Protein AF-A0A3A3H5C7-F1 (afdb_monomer_lite)

Secondary structure (DSSP, 8-state):
-----HHHHHHT-EEEEEEEEEEETTEEEEEEEEEEETTEEEEEEEESSTT----EEEEEEEETTEEEEEEEEE-----TTPPEEEEEEEEPPTT----TTS-EEEEEEEE-------SS-----S--SS-EEEEEEETTEEEEEEEEEETTEEEEEEEEPP-------------------------------

Structure (mmCIF, N/CA/C/O backbone):
data_AF-A0A3A3H5C7-F1
#
_entry.id   AF-A0A3A3H5C7-F1
#
loop_
_atom_site.group_PDB
_atom_site.id
_atom_site.type_symbol
_atom_site.label_atom_id
_atom_site.label_alt_id
_atom_site.label_comp_id
_atom_site.label_asym_id
_atom_site.label_entity_id
_atom_site.label_seq_id
_atom_site.pdbx_PDB_ins_code
_atom_site.Cartn_x
_atom_site.Cartn_y
_atom_site.Cartn_z
_atom_site.occupancy
_atom_site.B_iso_or_equiv
_atom_site.auth_seq_id
_atom_site.auth_comp_id
_atom_site.auth_asym_id
_atom_site.auth_atom_id
_atom_site.pdbx_PDB_model_num
ATOM 1 N N . MET A 1 1 ? 17.826 -29.781 -11.213 1.00 42.69 1 MET A N 1
ATOM 2 C CA . MET A 1 1 ? 18.759 -28.859 -10.528 1.00 42.69 1 MET A CA 1
ATOM 3 C C . MET A 1 1 ? 18.705 -27.521 -11.256 1.00 42.69 1 MET A C 1
ATOM 5 O O . MET A 1 1 ? 19.086 -27.474 -12.418 1.00 42.69 1 MET A O 1
ATOM 9 N N . LEU A 1 2 ? 18.143 -26.476 -10.641 1.00 50.62 2 LEU A N 1
ATOM 10 C CA . LEU A 1 2 ? 18.053 -25.138 -11.239 1.00 50.62 2 LEU A CA 1
ATOM 11 C C . LEU A 1 2 ? 19.391 -24.414 -11.010 1.00 50.62 2 LEU A C 1
ATOM 13 O O . LEU A 1 2 ? 19.821 -24.287 -9.866 1.00 50.62 2 LEU A O 1
ATOM 17 N N . ARG A 1 3 ? 20.079 -23.982 -12.073 1.00 58.78 3 ARG A N 1
ATOM 18 C CA . ARG A 1 3 ? 21.376 -23.287 -11.977 1.00 58.78 3 ARG A CA 1
ATOM 19 C C . ARG A 1 3 ? 21.198 -21.834 -12.416 1.00 58.78 3 ARG A C 1
ATOM 21 O O . ARG A 1 3 ? 21.152 -21.555 -13.611 1.00 58.78 3 ARG A O 1
ATOM 28 N N . LEU A 1 4 ? 21.067 -20.919 -11.454 1.00 60.03 4 LEU A N 1
ATOM 29 C CA . LEU A 1 4 ? 20.993 -19.481 -11.726 1.00 60.03 4 LEU A CA 1
ATOM 30 C C . LEU A 1 4 ? 22.353 -18.949 -12.199 1.00 60.03 4 LEU A C 1
ATOM 32 O O . LEU A 1 4 ? 23.383 -19.209 -11.578 1.00 60.03 4 LEU A O 1
ATOM 36 N N . ASN A 1 5 ? 22.350 -18.187 -13.295 1.00 78.25 5 ASN A N 1
ATOM 37 C CA . ASN A 1 5 ? 23.526 -17.493 -13.817 1.00 78.25 5 ASN A CA 1
ATOM 38 C C . ASN A 1 5 ? 23.362 -15.983 -13.584 1.00 78.25 5 ASN A C 1
ATOM 40 O O . ASN A 1 5 ? 22.551 -15.327 -14.239 1.00 78.25 5 ASN A O 1
ATOM 44 N N . LYS A 1 6 ? 24.144 -15.447 -12.643 1.00 72.69 6 LYS A N 1
ATOM 45 C CA . LYS A 1 6 ? 24.087 -14.042 -12.220 1.00 72.69 6 LYS A CA 1
ATOM 46 C C . LYS A 1 6 ? 24.471 -13.065 -13.338 1.00 72.69 6 LYS A C 1
ATOM 48 O O . LYS A 1 6 ? 23.840 -12.023 -13.465 1.00 72.69 6 LYS A O 1
ATOM 53 N N . GLU A 1 7 ? 25.460 -13.404 -14.162 1.00 74.06 7 GLU A N 1
ATOM 54 C CA . GLU A 1 7 ? 25.928 -12.547 -15.262 1.00 74.06 7 GLU A CA 1
ATOM 55 C C . GLU A 1 7 ? 24.847 -12.383 -16.332 1.00 74.06 7 GLU A C 1
ATOM 57 O O . GLU A 1 7 ? 24.527 -11.264 -16.727 1.00 74.06 7 GLU A O 1
ATOM 62 N N . LYS A 1 8 ? 24.201 -13.486 -16.736 1.00 72.62 8 LYS A N 1
ATOM 63 C CA . LYS A 1 8 ? 23.076 -13.442 -17.684 1.00 72.62 8 LYS A CA 1
ATOM 64 C C . LYS A 1 8 ? 21.908 -12.605 -17.162 1.00 72.62 8 LYS A C 1
ATOM 66 O O . LYS A 1 8 ? 21.299 -11.875 -17.936 1.00 72.62 8 LYS A O 1
ATOM 71 N N . ALA A 1 9 ? 21.607 -12.692 -15.865 1.00 71.19 9 ALA A N 1
ATOM 72 C CA . ALA A 1 9 ? 20.546 -11.895 -15.253 1.00 71.19 9 ALA A CA 1
ATOM 73 C C . ALA A 1 9 ? 20.869 -10.391 -15.267 1.00 71.19 9 ALA A C 1
ATOM 75 O O . ALA A 1 9 ? 19.991 -9.586 -15.568 1.00 71.19 9 ALA A O 1
ATOM 76 N N . LEU A 1 10 ? 22.121 -10.012 -14.990 1.00 73.62 10 LEU A N 1
ATOM 77 C CA . LEU A 1 10 ? 22.560 -8.613 -15.021 1.00 73.62 10 LEU A CA 1
ATOM 78 C C . LEU A 1 10 ? 22.509 -8.026 -16.435 1.00 73.62 10 LEU A C 1
ATOM 80 O O . LEU A 1 10 ? 22.000 -6.925 -16.606 1.00 73.62 10 LEU A O 1
ATOM 84 N N . HIS A 1 11 ? 22.959 -8.772 -17.447 1.00 76.19 11 HIS A N 1
ATOM 85 C CA . HIS A 1 11 ? 22.870 -8.332 -18.845 1.00 76.19 11 HIS A CA 1
ATOM 86 C C . HIS A 1 11 ? 21.429 -8.170 -19.345 1.00 76.19 11 HIS A C 1
ATOM 88 O O . HIS A 1 11 ? 21.184 -7.374 -20.244 1.00 76.19 11 HIS A O 1
ATOM 94 N N . ALA A 1 12 ? 20.486 -8.918 -18.770 1.00 73.75 12 ALA A N 1
ATOM 95 C CA . ALA A 1 12 ? 19.062 -8.834 -19.086 1.00 73.75 12 ALA A CA 1
ATOM 96 C C . ALA A 1 12 ? 18.293 -7.872 -18.160 1.00 73.75 12 ALA A C 1
ATOM 98 O O . ALA A 1 12 ? 17.064 -7.897 -18.141 1.00 73.75 12 ALA A O 1
ATOM 99 N N . SER A 1 13 ? 19.001 -7.069 -17.360 1.00 86.50 13 SER A N 1
ATOM 100 C CA . SER A 1 13 ? 18.396 -6.073 -16.481 1.00 86.50 13 SER A CA 1
ATOM 101 C C . SER A 1 13 ? 18.515 -4.671 -17.072 1.00 86.50 13 SER A C 1
ATOM 103 O O . SER A 1 13 ? 19.504 -4.345 -17.726 1.00 86.50 13 SER A O 1
ATOM 105 N N . ALA A 1 14 ? 17.536 -3.821 -16.779 1.00 90.19 14 ALA A N 1
ATOM 106 C CA . ALA A 1 14 ? 17.558 -2.404 -17.113 1.00 90.19 14 ALA A CA 1
ATOM 107 C C . ALA A 1 14 ? 17.183 -1.561 -15.891 1.00 90.19 14 ALA A C 1
ATOM 109 O O . ALA A 1 14 ? 16.443 -2.009 -15.013 1.00 90.19 14 ALA A O 1
ATOM 110 N N . ILE A 1 15 ? 17.714 -0.341 -15.832 1.00 91.44 15 ILE A N 1
ATOM 111 C CA . ILE A 1 15 ? 17.354 0.657 -14.825 1.00 91.44 15 ILE A CA 1
ATOM 112 C C . ILE A 1 15 ? 16.888 1.897 -15.571 1.00 91.44 15 ILE A C 1
ATOM 114 O O . ILE A 1 15 ? 17.645 2.461 -16.360 1.00 91.44 15 ILE A O 1
ATOM 118 N N . CYS A 1 16 ? 15.659 2.318 -15.304 1.00 88.94 16 CYS A N 1
ATOM 119 C CA . CYS A 1 16 ? 15.099 3.549 -15.837 1.00 88.94 16 CYS A CA 1
ATOM 120 C C . CYS A 1 16 ? 14.973 4.550 -14.693 1.00 88.94 16 CYS A C 1
ATOM 122 O O . CYS A 1 16 ? 14.306 4.273 -13.694 1.00 88.94 16 CYS A O 1
ATOM 124 N N . THR A 1 17 ? 15.619 5.703 -14.836 1.00 92.38 17 THR A N 1
ATOM 125 C CA . THR A 1 17 ? 15.389 6.842 -13.945 1.00 92.38 17 THR A CA 1
ATOM 126 C C . THR A 1 17 ? 14.129 7.565 -14.400 1.00 92.38 17 THR A C 1
ATOM 128 O O . THR A 1 17 ? 13.946 7.813 -15.591 1.00 92.38 17 THR A O 1
ATOM 131 N N . LEU A 1 18 ? 13.270 7.882 -13.444 1.00 90.25 18 LEU A N 1
ATOM 132 C CA . LEU A 1 18 ? 11.970 8.508 -13.610 1.00 90.25 18 LEU A CA 1
ATOM 133 C C . LEU A 1 18 ? 11.881 9.739 -12.703 1.00 90.25 18 LEU A C 1
ATOM 135 O O . LEU A 1 18 ? 12.636 9.881 -11.739 1.00 90.25 18 LEU A O 1
ATOM 139 N N . ASP A 1 19 ? 10.948 10.624 -13.033 1.00 92.25 19 ASP A N 1
ATOM 140 C CA . ASP A 1 19 ? 10.602 11.787 -12.217 1.00 92.25 19 ASP A CA 1
ATOM 141 C C . ASP A 1 19 ? 9.101 12.060 -12.346 1.00 92.25 19 ASP A C 1
ATOM 143 O O . ASP A 1 19 ? 8.666 13.094 -12.848 1.00 92.25 19 ASP A O 1
ATOM 147 N N . VAL A 1 20 ? 8.296 11.045 -12.013 1.00 93.25 20 VAL A N 1
ATOM 148 C CA . VAL A 1 20 ? 6.836 11.113 -12.160 1.00 93.25 20 VAL A CA 1
ATOM 149 C C . VAL A 1 20 ? 6.225 11.503 -10.814 1.00 93.25 20 VAL A C 1
ATOM 151 O O . VAL A 1 20 ? 6.284 10.697 -9.880 1.00 93.25 20 VAL A O 1
ATOM 154 N N . PRO A 1 21 ? 5.650 12.712 -10.680 1.00 93.31 21 PRO A N 1
ATOM 155 C CA . PRO A 1 21 ? 5.031 13.138 -9.434 1.00 93.31 21 PRO A CA 1
ATOM 156 C C . PRO A 1 21 ? 3.719 12.385 -9.186 1.00 93.31 21 PRO A C 1
ATOM 158 O O . PRO A 1 21 ? 2.912 12.192 -10.095 1.00 93.31 21 PRO A O 1
ATOM 161 N N . LEU A 1 22 ? 3.493 12.015 -7.931 1.00 90.31 22 LEU A N 1
ATOM 162 C CA . LEU A 1 22 ? 2.265 11.436 -7.405 1.00 90.31 22 LEU A CA 1
ATOM 163 C C . LEU A 1 22 ? 1.731 12.348 -6.300 1.00 90.31 22 LEU A C 1
ATOM 165 O O . LEU A 1 22 ? 2.468 12.766 -5.406 1.00 90.31 22 LEU A O 1
ATOM 169 N N . ARG A 1 23 ? 0.435 12.652 -6.355 1.00 87.31 23 ARG A N 1
ATOM 170 C CA . ARG A 1 23 ? -0.270 13.371 -5.292 1.00 87.31 23 ARG A CA 1
ATOM 171 C C . ARG A 1 23 ? -1.260 12.421 -4.649 1.00 87.31 23 ARG A C 1
ATOM 173 O O . ARG A 1 23 ? -2.032 11.788 -5.361 1.00 87.31 23 ARG A O 1
ATOM 180 N N . THR A 1 24 ? -1.201 12.335 -3.331 1.00 84.31 24 THR A N 1
ATOM 181 C CA . THR A 1 24 ? -2.025 11.438 -2.518 1.00 84.31 24 THR A CA 1
ATOM 182 C C . THR A 1 24 ? -2.612 12.207 -1.341 1.00 84.31 24 THR A C 1
ATOM 184 O O . THR A 1 24 ? -2.168 13.325 -1.056 1.00 84.31 24 THR A O 1
ATOM 187 N N . THR A 1 25 ? -3.574 11.616 -0.638 1.00 80.81 25 THR A N 1
ATOM 188 C CA . THR A 1 25 ? -4.111 12.169 0.618 1.00 80.81 25 THR A CA 1
ATOM 189 C C . THR A 1 25 ? -3.024 12.379 1.675 1.00 80.81 25 THR A C 1
ATOM 191 O O . THR A 1 25 ? -3.056 13.371 2.402 1.00 80.81 25 THR A O 1
ATOM 194 N N . ASP A 1 26 ? -2.005 11.517 1.697 1.00 78.12 26 ASP A N 1
ATOM 195 C CA . ASP A 1 26 ? -0.925 11.546 2.693 1.00 78.12 26 ASP A CA 1
ATOM 196 C C . ASP A 1 26 ? 0.216 12.513 2.326 1.00 78.12 26 ASP A C 1
ATOM 198 O O . ASP A 1 26 ? 1.086 12.829 3.151 1.00 78.12 26 ASP A O 1
ATOM 202 N N . GLY A 1 27 ? 0.190 13.048 1.102 1.00 83.69 27 GLY A N 1
ATOM 203 C CA . GLY A 1 27 ? 1.118 14.061 0.617 1.00 83.69 27 GLY A CA 1
ATOM 204 C C . GLY A 1 27 ? 1.662 13.791 -0.783 1.00 83.69 27 GLY A C 1
ATOM 205 O O . GLY A 1 27 ? 1.096 13.042 -1.585 1.00 83.69 27 GLY A O 1
ATOM 206 N N . GLU A 1 28 ? 2.773 14.460 -1.084 1.00 89.44 28 GLU A N 1
ATOM 207 C CA . GLU A 1 28 ? 3.480 14.341 -2.357 1.00 89.44 28 GLU A CA 1
ATOM 208 C C . GLU A 1 28 ? 4.513 13.207 -2.313 1.00 89.44 28 GLU A C 1
ATOM 210 O O . GLU A 1 28 ? 5.249 13.038 -1.334 1.00 89.44 28 GLU A O 1
ATOM 215 N N . ALA A 1 29 ? 4.578 12.458 -3.410 1.00 91.19 29 ALA A N 1
ATOM 216 C CA . ALA A 1 29 ? 5.560 11.415 -3.653 1.00 91.19 29 ALA A CA 1
ATOM 217 C C . ALA A 1 29 ? 6.056 11.486 -5.104 1.00 91.19 29 ALA A C 1
ATOM 219 O O . ALA A 1 29 ? 5.431 12.106 -5.964 1.00 91.19 29 ALA A O 1
ATOM 220 N N . VAL A 1 30 ? 7.185 10.848 -5.401 1.00 93.44 30 VAL A N 1
ATOM 221 C CA . VAL A 1 30 ? 7.760 10.811 -6.750 1.00 93.44 30 VAL A CA 1
ATOM 222 C C . VAL A 1 30 ? 8.206 9.396 -7.080 1.00 93.44 30 VAL A C 1
ATOM 224 O O . VAL A 1 30 ? 8.974 8.787 -6.337 1.00 93.44 30 VAL A O 1
ATOM 227 N N . VAL A 1 31 ? 7.775 8.872 -8.226 1.00 94.12 31 VAL A N 1
ATOM 228 C CA . VAL A 1 31 ? 8.336 7.633 -8.774 1.00 94.12 31 VAL A CA 1
ATOM 229 C C . VAL A 1 31 ? 9.702 7.953 -9.370 1.00 94.12 31 VAL A C 1
ATOM 231 O O . VAL A 1 31 ? 9.797 8.695 -10.350 1.00 94.12 31 VAL A O 1
ATOM 234 N N . ARG A 1 32 ? 10.762 7.392 -8.779 1.00 93.50 32 ARG A N 1
ATOM 235 C CA . ARG A 1 32 ? 12.154 7.739 -9.106 1.00 93.50 32 ARG A CA 1
ATOM 236 C C . ARG A 1 32 ? 12.847 6.737 -9.992 1.00 93.50 32 ARG A C 1
ATOM 238 O O . ARG A 1 32 ? 13.666 7.119 -10.825 1.00 93.50 32 ARG A O 1
ATOM 245 N N . LYS A 1 33 ? 12.609 5.447 -9.771 1.00 93.25 33 LYS A N 1
ATOM 246 C CA . LYS A 1 33 ? 13.328 4.405 -10.503 1.00 93.25 33 LYS A CA 1
ATOM 247 C C . LYS A 1 33 ? 12.464 3.197 -10.766 1.00 93.25 33 LYS A C 1
ATOM 249 O O . LYS A 1 33 ? 11.656 2.788 -9.936 1.00 93.25 33 LYS A O 1
ATOM 254 N N . LEU A 1 34 ? 12.742 2.594 -11.909 1.00 93.88 34 LEU A N 1
ATOM 255 C CA . LEU A 1 34 ? 12.252 1.293 -12.306 1.00 93.88 34 LEU A CA 1
ATOM 256 C C . LEU A 1 34 ? 13.453 0.372 -12.522 1.00 93.88 34 LEU A C 1
ATOM 258 O O . LEU A 1 34 ? 14.330 0.677 -13.330 1.00 93.88 34 LEU A O 1
ATOM 262 N N . PHE A 1 35 ? 13.502 -0.756 -11.820 1.00 93.62 35 PHE A N 1
ATOM 263 C CA . PHE A 1 35 ? 14.488 -1.808 -12.060 1.00 93.62 35 PHE A CA 1
ATOM 264 C C . PHE A 1 35 ? 13.780 -2.973 -12.715 1.00 93.62 35 PHE A C 1
ATOM 266 O O . PHE A 1 35 ? 12.992 -3.668 -12.078 1.00 93.62 35 PHE A O 1
ATOM 273 N N . ILE A 1 36 ? 14.091 -3.207 -13.976 1.00 93.56 36 ILE A N 1
ATOM 274 C CA . ILE A 1 36 ? 13.517 -4.290 -14.756 1.00 93.56 36 ILE A CA 1
ATOM 275 C C . ILE A 1 36 ? 14.510 -5.442 -14.704 1.00 93.56 36 ILE A C 1
ATOM 277 O O . ILE A 1 36 ? 15.656 -5.295 -15.128 1.00 93.56 36 ILE A O 1
ATOM 281 N N . ARG A 1 37 ? 14.093 -6.583 -14.157 1.00 92.56 37 ARG A N 1
ATOM 282 C CA . ARG A 1 37 ? 14.871 -7.826 -14.134 1.00 92.56 37 ARG A CA 1
ATOM 283 C C . ARG A 1 37 ? 14.046 -8.948 -14.752 1.00 92.56 37 ARG A C 1
ATOM 285 O O . ARG A 1 37 ? 12.824 -8.880 -14.713 1.00 92.56 37 ARG A O 1
ATOM 292 N N . PRO A 1 38 ? 14.672 -10.035 -15.233 1.00 89.56 38 PRO A N 1
ATOM 293 C CA . PRO A 1 38 ? 13.927 -11.159 -15.801 1.00 89.56 38 PRO A CA 1
ATOM 294 C C . PRO A 1 38 ? 12.891 -11.777 -14.858 1.00 89.56 38 PRO A C 1
ATOM 296 O O . PRO A 1 38 ? 11.921 -12.358 -15.320 1.00 89.56 38 PRO A O 1
ATOM 299 N N . THR A 1 39 ? 13.106 -11.674 -13.546 1.00 90.75 39 THR A N 1
ATOM 300 C CA . THR A 1 39 ? 12.226 -12.257 -12.525 1.00 90.75 39 THR A CA 1
ATOM 301 C C . THR A 1 39 ? 11.171 -11.290 -11.999 1.00 90.75 39 THR A C 1
ATOM 303 O O . THR A 1 39 ? 10.340 -11.690 -11.194 1.00 90.75 39 THR A O 1
ATOM 306 N N . GLY A 1 40 ? 11.213 -10.017 -12.386 1.00 93.94 40 GLY A N 1
ATOM 307 C CA . GLY A 1 40 ? 10.286 -9.031 -11.856 1.00 93.94 40 GLY A CA 1
ATOM 308 C C . GLY A 1 40 ? 10.776 -7.603 -11.987 1.00 93.94 40 GLY A C 1
ATOM 309 O O . GLY A 1 40 ? 11.920 -7.329 -12.362 1.00 93.94 40 GLY A O 1
ATOM 310 N N . ILE A 1 41 ? 9.881 -6.690 -11.650 1.00 95.31 41 ILE A N 1
ATOM 311 C CA . ILE A 1 41 ? 10.087 -5.255 -11.756 1.00 95.31 41 ILE A CA 1
ATOM 312 C C . ILE A 1 41 ? 10.051 -4.664 -10.359 1.00 95.31 41 ILE A C 1
ATOM 314 O O . ILE A 1 41 ? 9.205 -5.020 -9.549 1.00 95.31 41 ILE A O 1
ATOM 318 N N . ARG A 1 42 ? 10.973 -3.755 -10.070 1.00 95.25 42 ARG A N 1
ATOM 319 C CA . ARG A 1 42 ? 10.967 -2.981 -8.835 1.00 95.25 42 ARG A CA 1
ATOM 320 C C . ARG A 1 42 ? 10.686 -1.522 -9.144 1.00 95.25 42 ARG A C 1
ATOM 322 O O . ARG A 1 42 ? 11.384 -0.953 -9.979 1.00 95.25 42 ARG A O 1
ATOM 329 N N . VAL A 1 43 ? 9.740 -0.928 -8.432 1.00 94.75 43 VAL A N 1
ATOM 330 C CA . VAL A 1 43 ? 9.457 0.510 -8.476 1.00 94.75 43 VAL A CA 1
ATOM 331 C C . VAL A 1 43 ? 9.931 1.135 -7.168 1.00 94.75 43 VAL A C 1
ATOM 333 O O . VAL A 1 43 ? 9.536 0.673 -6.102 1.00 94.75 43 VAL A O 1
ATOM 336 N N . GLU A 1 44 ? 10.773 2.165 -7.249 1.00 93.44 44 GLU A N 1
ATOM 337 C CA . GLU A 1 44 ? 11.165 2.994 -6.102 1.00 93.44 44 GLU A CA 1
ATOM 338 C C . GLU A 1 44 ? 10.379 4.304 -6.106 1.00 93.44 44 GLU A C 1
ATOM 340 O O . GLU A 1 44 ? 10.366 5.040 -7.100 1.00 93.44 44 GLU A O 1
ATOM 345 N N . ILE A 1 45 ? 9.758 4.591 -4.966 1.00 92.06 45 ILE A N 1
ATOM 346 C CA . ILE A 1 45 ? 8.926 5.761 -4.720 1.00 92.06 45 ILE A CA 1
ATOM 347 C C . ILE A 1 45 ? 9.534 6.528 -3.557 1.00 92.06 45 ILE A C 1
ATOM 349 O O . ILE A 1 45 ? 9.771 5.977 -2.484 1.00 92.06 45 ILE A O 1
ATOM 353 N N . GLU A 1 46 ? 9.804 7.801 -3.792 1.00 90.00 46 GLU A N 1
ATOM 354 C CA . GLU A 1 46 ? 10.342 8.713 -2.798 1.00 90.00 46 GLU A CA 1
ATOM 355 C C . GLU A 1 46 ? 9.223 9.575 -2.224 1.00 90.00 46 GLU A C 1
ATOM 357 O O . GLU A 1 46 ? 8.477 10.205 -2.971 1.00 90.00 46 GLU A O 1
ATOM 362 N N . HIS A 1 47 ? 9.128 9.616 -0.899 1.00 87.06 47 HIS A N 1
ATOM 363 C CA . HIS A 1 47 ? 8.149 10.417 -0.171 1.00 87.06 47 HIS A CA 1
ATOM 364 C C . HIS A 1 47 ? 8.794 11.675 0.401 1.00 87.06 47 HIS A C 1
ATOM 366 O O . HIS A 1 47 ? 9.890 11.622 0.962 1.00 87.06 47 HIS A O 1
ATOM 372 N N . CYS A 1 48 ? 8.086 12.806 0.327 1.00 80.88 48 CYS A N 1
ATOM 373 C CA . CYS A 1 48 ? 8.552 14.070 0.910 1.00 80.88 48 CYS A CA 1
ATOM 374 C C . CYS A 1 48 ? 8.554 14.070 2.448 1.00 80.88 48 CYS A C 1
ATOM 376 O O . CYS A 1 48 ? 9.174 14.932 3.070 1.00 80.88 48 CYS A O 1
ATOM 378 N N . ARG A 1 49 ? 7.832 13.135 3.073 1.00 76.44 49 ARG A N 1
ATOM 379 C CA . ARG A 1 49 ? 7.700 13.003 4.525 1.00 76.44 49 ARG A CA 1
ATOM 380 C C . ARG A 1 49 ? 8.288 11.674 4.990 1.00 76.44 49 ARG A C 1
ATOM 382 O O . ARG A 1 49 ? 8.142 10.644 4.333 1.00 76.44 49 ARG A O 1
ATOM 389 N N . ALA A 1 50 ? 8.952 11.703 6.144 1.00 73.75 50 ALA A N 1
ATOM 390 C CA . ALA A 1 50 ? 9.460 10.495 6.781 1.00 73.75 50 ALA A CA 1
ATOM 391 C C . ALA A 1 50 ? 8.302 9.552 7.147 1.00 73.75 50 ALA A C 1
ATOM 393 O O . ALA A 1 50 ? 7.238 10.013 7.561 1.00 73.75 50 ALA A O 1
ATOM 394 N N . TYR A 1 51 ? 8.528 8.243 7.010 1.00 73.06 51 TYR A N 1
ATOM 395 C CA . TYR A 1 51 ? 7.570 7.177 7.342 1.00 73.06 51 TYR A CA 1
ATOM 396 C C . TYR A 1 51 ? 6.250 7.195 6.555 1.00 73.06 51 TYR A C 1
ATOM 398 O O . TYR A 1 51 ? 5.338 6.444 6.888 1.00 73.06 51 TYR A O 1
ATOM 406 N N . SER A 1 52 ? 6.136 8.023 5.514 1.00 78.44 52 SER A N 1
ATOM 407 C CA . SER A 1 52 ? 4.958 8.040 4.645 1.00 78.44 52 SER A CA 1
ATOM 408 C C . SER A 1 52 ? 4.991 6.892 3.642 1.00 78.44 52 SER A C 1
ATOM 410 O O . SER A 1 52 ? 6.055 6.429 3.226 1.00 78.44 52 SER A O 1
ATOM 412 N N . ARG A 1 53 ? 3.806 6.424 3.267 1.00 85.62 53 ARG A N 1
ATOM 413 C CA . ARG A 1 53 ? 3.595 5.367 2.280 1.00 85.62 53 ARG A CA 1
ATOM 414 C C . ARG A 1 53 ? 2.525 5.825 1.313 1.00 85.62 53 ARG A C 1
ATOM 416 O O . ARG A 1 53 ? 1.724 6.691 1.636 1.00 85.62 53 ARG A O 1
ATOM 423 N N . LEU A 1 54 ? 2.505 5.233 0.125 1.00 89.94 54 LEU A N 1
ATOM 424 C CA . LEU A 1 54 ? 1.356 5.371 -0.753 1.00 89.94 54 LEU A CA 1
ATOM 425 C C . LEU A 1 54 ? 0.100 4.830 -0.042 1.00 89.94 54 LEU A C 1
ATOM 427 O O . LEU A 1 54 ? 0.099 3.647 0.305 1.00 89.94 54 LEU A O 1
ATOM 431 N N . PRO A 1 55 ? -0.958 5.643 0.128 1.00 91.12 55 PRO A N 1
ATOM 432 C CA . PRO A 1 55 ? -2.159 5.269 0.869 1.00 91.12 55 PRO A CA 1
ATOM 433 C C . PRO A 1 55 ? -3.111 4.413 0.024 1.00 91.12 55 PRO A C 1
ATOM 435 O O . PRO A 1 55 ? -4.306 4.657 -0.010 1.00 91.12 55 PRO A O 1
ATOM 438 N N . TYR A 1 56 ? -2.613 3.419 -0.714 1.00 92.00 56 TYR A N 1
ATOM 439 C CA . TYR A 1 56 ? -3.436 2.599 -1.607 1.00 92.00 56 TYR A CA 1
ATOM 440 C C . TYR A 1 56 ? -3.454 1.155 -1.146 1.00 92.00 56 TYR A C 1
ATOM 442 O O . TYR A 1 56 ? -2.410 0.537 -0.948 1.00 92.00 56 TYR A O 1
ATOM 450 N N . LYS A 1 57 ? -4.656 0.588 -1.038 1.00 90.69 57 LYS A N 1
ATOM 451 C CA . LYS A 1 57 ? -4.820 -0.812 -0.640 1.00 90.69 57 LYS A CA 1
ATOM 452 C C . LYS A 1 57 ? -4.299 -1.777 -1.702 1.00 90.69 57 LYS A C 1
ATOM 454 O O . LYS A 1 57 ? -3.838 -2.866 -1.370 1.00 90.69 57 LYS A O 1
ATOM 459 N N . HIS A 1 58 ? -4.413 -1.389 -2.971 1.00 94.56 58 HIS A N 1
ATOM 460 C CA . HIS A 1 58 ? -4.021 -2.221 -4.093 1.00 94.56 58 HIS A CA 1
ATOM 461 C C . HIS A 1 58 ? -3.114 -1.447 -5.045 1.00 94.56 58 HIS A C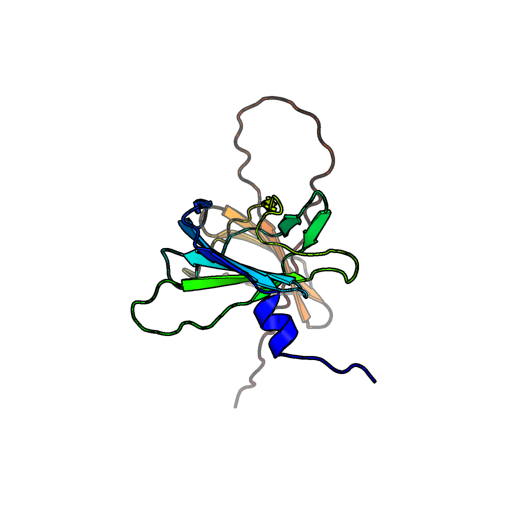 1
ATOM 463 O O . HIS A 1 58 ? -3.480 -0.393 -5.569 1.00 94.56 58 HIS A O 1
ATOM 469 N N . VAL A 1 59 ? -1.931 -2.007 -5.287 1.00 95.88 59 VAL A N 1
ATOM 470 C CA . VAL A 1 59 ? -0.926 -1.454 -6.190 1.00 95.88 59 VAL A CA 1
ATOM 471 C C . VAL A 1 59 ? -0.621 -2.496 -7.249 1.00 95.88 59 VAL A C 1
ATOM 473 O O . VAL A 1 59 ? -0.204 -3.608 -6.936 1.00 95.88 59 VAL A O 1
ATOM 476 N N . TYR A 1 60 ? -0.824 -2.134 -8.511 1.00 97.50 60 TYR A N 1
ATOM 477 C CA . TYR A 1 60 ? -0.559 -3.012 -9.641 1.00 97.50 60 TYR A CA 1
ATOM 478 C C . TYR A 1 60 ? 0.337 -2.345 -10.671 1.00 97.50 60 TYR A C 1
ATOM 480 O O . TYR A 1 60 ? 0.368 -1.124 -10.800 1.00 97.50 60 TYR A O 1
ATOM 488 N N . LEU A 1 61 ? 1.014 -3.167 -11.463 1.00 96.81 61 LEU A N 1
ATOM 489 C CA . LEU A 1 61 ? 1.740 -2.731 -12.643 1.00 96.81 61 LEU A CA 1
ATOM 490 C C . LEU A 1 61 ? 1.166 -3.442 -13.866 1.00 96.81 61 LEU A C 1
ATOM 492 O O . LEU A 1 61 ? 1.245 -4.665 -13.976 1.00 96.81 61 LEU A O 1
ATOM 496 N N . SER A 1 62 ? 0.579 -2.683 -14.786 1.00 95.75 62 SER A N 1
ATOM 497 C CA . SER A 1 62 ? 0.213 -3.192 -16.106 1.00 95.75 62 SER A CA 1
ATOM 498 C C . SER A 1 62 ? 1.467 -3.237 -16.971 1.00 95.75 62 SER A C 1
ATOM 500 O O . SER A 1 62 ? 2.118 -2.214 -17.148 1.00 95.75 62 SER A O 1
ATOM 502 N N . VAL A 1 63 ? 1.827 -4.408 -17.494 1.00 93.25 63 VAL A N 1
ATOM 503 C CA . VAL A 1 63 ? 3.010 -4.631 -18.334 1.00 93.25 63 VAL A CA 1
ATOM 504 C C . VAL A 1 63 ? 2.582 -5.396 -19.575 1.00 93.25 63 VAL A C 1
ATOM 506 O O . VAL A 1 63 ? 2.168 -6.554 -19.490 1.00 93.25 63 VAL A O 1
ATOM 509 N N . GLY A 1 64 ? 2.647 -4.750 -20.742 1.00 85.81 64 GLY A N 1
ATOM 510 C CA . GLY A 1 64 ? 2.211 -5.375 -21.998 1.00 85.81 64 GLY A CA 1
ATOM 511 C C . GLY A 1 64 ? 0.765 -5.900 -21.951 1.00 85.81 64 GLY A C 1
ATOM 512 O O . GLY A 1 64 ? 0.475 -6.947 -22.526 1.00 85.81 64 GLY A O 1
ATOM 513 N N . GLY A 1 65 ? -0.122 -5.214 -21.218 1.00 85.25 65 GLY A N 1
ATOM 514 C CA . GLY A 1 65 ? -1.531 -5.587 -21.043 1.00 85.25 65 GLY A CA 1
ATOM 515 C C . GLY A 1 65 ? -1.811 -6.644 -19.966 1.00 85.25 65 GLY A C 1
ATOM 516 O O . GLY A 1 65 ? -2.963 -7.040 -19.802 1.00 85.25 65 GLY A O 1
ATOM 517 N N . ARG A 1 66 ? -0.796 -7.113 -19.226 1.00 91.69 66 ARG A N 1
ATOM 518 C CA . ARG A 1 66 ? -0.967 -7.996 -18.061 1.00 91.69 66 ARG A CA 1
ATOM 519 C C . ARG A 1 66 ? -0.798 -7.214 -16.770 1.00 91.69 66 ARG A C 1
ATOM 521 O O . ARG A 1 66 ? 0.169 -6.478 -16.632 1.00 91.69 66 ARG A O 1
ATOM 528 N N . GLN A 1 67 ? -1.690 -7.426 -15.815 1.00 95.69 67 GLN A N 1
ATOM 529 C CA . GLN A 1 67 ? -1.632 -6.778 -14.510 1.00 95.69 67 GLN A CA 1
ATOM 530 C C . GLN A 1 67 ? -0.857 -7.656 -13.521 1.00 95.69 67 GLN A C 1
ATOM 532 O O . GLN A 1 67 ? -1.222 -8.809 -13.298 1.00 95.69 67 GLN A O 1
ATOM 537 N N . LEU A 1 68 ? 0.222 -7.116 -12.956 1.00 96.50 68 LEU A N 1
ATOM 538 C CA . LEU A 1 68 ? 1.027 -7.740 -11.907 1.00 96.50 68 LEU A CA 1
ATOM 539 C C . LEU A 1 68 ? 0.700 -7.073 -10.571 1.00 96.50 68 LEU A C 1
ATOM 541 O O . LEU A 1 68 ? 0.668 -5.846 -10.498 1.00 96.50 68 LEU A O 1
ATOM 545 N N . GLU A 1 69 ? 0.453 -7.861 -9.530 1.00 97.25 69 GLU A N 1
ATOM 546 C CA . GLU A 1 69 ? 0.251 -7.347 -8.173 1.00 97.25 69 GLU A CA 1
ATOM 547 C C . GLU A 1 69 ? 1.590 -6.958 -7.543 1.00 97.25 69 GLU A C 1
ATOM 549 O O . GLU A 1 69 ? 2.600 -7.638 -7.729 1.00 97.25 69 GLU A O 1
ATOM 554 N N . GLY A 1 70 ? 1.601 -5.807 -6.874 1.00 95.69 70 GLY A N 1
ATOM 555 C CA . GLY A 1 70 ? 2.775 -5.257 -6.219 1.00 95.69 70 GLY A CA 1
ATOM 556 C C . GLY A 1 70 ? 2.836 -5.661 -4.758 1.00 95.69 70 GLY A C 1
ATOM 557 O O . GLY A 1 70 ? 1.901 -5.423 -4.000 1.00 95.69 70 GLY A O 1
ATOM 558 N N . GLU A 1 71 ? 3.980 -6.189 -4.346 1.00 93.38 71 GLU A N 1
ATOM 559 C CA . GLU A 1 71 ? 4.297 -6.417 -2.943 1.00 93.38 71 GLU A CA 1
ATOM 560 C C . GLU A 1 71 ? 5.130 -5.257 -2.401 1.00 93.38 71 GLU A C 1
ATOM 562 O O . GLU A 1 71 ? 6.180 -4.912 -2.953 1.00 93.38 71 GLU A O 1
ATOM 567 N N . GLU A 1 72 ? 4.662 -4.645 -1.313 1.00 89.88 72 GLU A N 1
ATOM 568 C CA . GLU A 1 72 ? 5.384 -3.569 -0.643 1.00 89.88 72 GLU A CA 1
ATOM 569 C C . GLU A 1 72 ? 6.603 -4.122 0.103 1.00 89.88 72 GLU A C 1
ATOM 571 O O . GLU A 1 72 ? 6.484 -4.944 1.014 1.00 89.88 72 GLU A O 1
ATOM 576 N N . TRP A 1 73 ? 7.783 -3.604 -0.232 1.00 81.25 73 TRP A N 1
ATOM 577 C CA . TRP A 1 73 ? 9.011 -3.772 0.531 1.00 81.25 73 TRP A CA 1
ATOM 578 C C . TRP A 1 73 ? 9.433 -2.433 1.123 1.00 81.25 73 TRP A C 1
ATOM 580 O O . TRP A 1 73 ? 9.816 -1.492 0.421 1.00 81.25 73 TRP A O 1
ATOM 590 N N . LEU A 1 74 ? 9.417 -2.369 2.446 1.00 64.62 74 LEU A N 1
ATOM 591 C CA . LEU A 1 74 ? 9.920 -1.221 3.181 1.00 64.62 74 LEU A CA 1
ATOM 592 C C . LEU A 1 74 ? 11.423 -1.380 3.302 1.00 64.62 74 LEU A C 1
ATOM 594 O O . LEU A 1 74 ? 11.912 -2.365 3.856 1.00 64.62 74 LEU A O 1
ATOM 598 N N . THR A 1 75 ? 12.160 -0.429 2.745 1.00 61.12 75 THR A N 1
ATOM 599 C CA . THR A 1 75 ? 13.595 -0.357 2.990 1.00 61.12 75 THR A CA 1
ATOM 600 C C . THR A 1 75 ? 13.800 0.663 4.096 1.00 61.12 75 THR A C 1
ATOM 602 O O . THR A 1 75 ? 13.477 1.836 3.915 1.00 61.12 75 THR A O 1
ATOM 605 N N . ASP A 1 76 ? 14.309 0.213 5.242 1.00 53.38 76 ASP A N 1
ATOM 606 C CA . ASP A 1 76 ? 14.664 1.074 6.369 1.00 53.38 76 ASP A CA 1
ATOM 607 C C . ASP A 1 76 ? 15.834 1.984 5.974 1.00 53.38 76 ASP A C 1
ATOM 609 O O . ASP A 1 76 ? 16.998 1.709 6.254 1.00 53.38 76 ASP A O 1
ATOM 613 N N . ASN A 1 77 ? 15.541 3.092 5.300 1.00 53.81 77 ASN A N 1
ATOM 614 C CA . ASN A 1 77 ? 16.495 4.179 5.143 1.00 53.81 77 ASN A CA 1
ATOM 615 C C . ASN A 1 77 ? 16.395 5.082 6.374 1.00 53.81 77 ASN A C 1
ATOM 617 O O . ASN A 1 77 ? 15.842 6.174 6.335 1.00 53.81 77 ASN A O 1
ATOM 621 N N . THR A 1 78 ? 16.941 4.606 7.494 1.00 46.69 78 THR A N 1
ATOM 622 C CA . THR A 1 78 ? 17.053 5.336 8.771 1.00 46.69 78 THR A CA 1
ATOM 623 C C . THR A 1 78 ? 18.199 6.360 8.773 1.00 46.69 78 THR A C 1
ATOM 625 O O . THR A 1 78 ? 18.736 6.696 9.827 1.00 46.69 78 THR A O 1
ATOM 628 N N . GLY A 1 79 ? 18.638 6.823 7.600 1.00 49.50 79 GLY A N 1
ATOM 629 C CA . GLY A 1 79 ? 19.658 7.860 7.486 1.00 49.50 79 GLY A CA 1
ATOM 630 C C . GLY A 1 79 ? 19.041 9.231 7.744 1.00 49.50 79 GLY A C 1
ATOM 631 O O . GLY A 1 79 ? 18.142 9.645 7.009 1.00 49.50 79 GLY A O 1
ATOM 632 N N . GLU A 1 80 ? 19.527 9.933 8.769 1.00 46.75 80 GLU A N 1
ATOM 633 C CA . GLU A 1 80 ? 19.162 11.324 9.060 1.00 46.75 80 GLU A CA 1
ATOM 634 C C . GLU A 1 80 ? 19.254 12.185 7.785 1.00 46.75 80 GLU A C 1
ATOM 636 O O . GLU A 1 80 ? 20.296 12.240 7.131 1.00 46.75 80 GLU A O 1
ATOM 641 N N . GLY A 1 81 ? 18.147 12.834 7.410 1.00 54.16 81 GLY A N 1
ATOM 642 C CA . GLY A 1 81 ? 18.080 13.746 6.261 1.00 54.16 81 GLY A CA 1
ATOM 643 C C . GLY A 1 81 ? 17.808 13.107 4.892 1.00 54.16 81 GLY A C 1
ATOM 644 O O . GLY A 1 81 ? 17.807 13.833 3.899 1.00 54.16 81 GLY A O 1
ATOM 645 N N . SER A 1 82 ? 17.566 11.793 4.807 1.00 58.69 82 SER A N 1
ATOM 646 C CA . SER A 1 82 ? 17.139 11.143 3.556 1.00 58.69 82 SER A CA 1
ATOM 647 C C . SER A 1 82 ? 15.613 11.058 3.437 1.00 58.69 82 SER A C 1
ATOM 649 O O . SER A 1 82 ? 14.917 10.802 4.419 1.00 58.69 82 SER A O 1
ATOM 651 N N . ASN A 1 83 ? 15.090 11.291 2.230 1.00 68.00 83 ASN A N 1
ATOM 652 C CA . ASN A 1 83 ? 13.676 11.082 1.931 1.00 68.00 83 ASN A CA 1
ATOM 653 C C . ASN A 1 83 ? 13.324 9.595 2.073 1.00 68.00 83 ASN A C 1
ATOM 655 O O . ASN A 1 83 ? 14.133 8.714 1.763 1.00 68.00 83 ASN A O 1
ATOM 659 N N . TYR A 1 84 ? 12.109 9.313 2.540 1.00 75.94 84 TYR A N 1
ATOM 660 C CA . TYR A 1 84 ? 11.683 7.942 2.793 1.00 75.94 84 TYR A CA 1
ATOM 661 C C . TYR A 1 84 ? 11.434 7.216 1.466 1.00 75.94 84 TYR A C 1
ATOM 663 O O . TYR A 1 84 ? 10.672 7.697 0.625 1.00 75.94 84 TYR A O 1
ATOM 671 N N . LEU A 1 85 ? 12.095 6.070 1.269 1.00 86.69 85 LEU A N 1
ATOM 672 C CA . LEU A 1 85 ? 11.956 5.262 0.058 1.00 86.69 85 LEU A CA 1
ATOM 673 C C . LEU A 1 85 ? 11.039 4.068 0.316 1.00 86.69 85 LEU A C 1
ATOM 675 O O . LEU A 1 85 ? 11.378 3.149 1.061 1.00 86.69 85 LEU A O 1
ATOM 679 N N . GLN A 1 86 ? 9.909 4.058 -0.375 1.00 89.12 86 GLN A N 1
ATOM 680 C CA . GLN A 1 86 ? 9.020 2.912 -0.477 1.00 89.12 86 GLN A CA 1
ATOM 681 C C . GLN A 1 86 ? 9.346 2.154 -1.762 1.00 89.12 86 GLN A C 1
ATOM 683 O O . GLN A 1 86 ? 9.597 2.751 -2.810 1.00 89.12 86 GLN A O 1
ATOM 688 N N . THR A 1 87 ? 9.358 0.828 -1.695 1.00 92.56 87 THR A N 1
ATOM 689 C CA . THR A 1 87 ? 9.617 -0.014 -2.860 1.00 92.56 87 THR A CA 1
ATOM 690 C C . THR A 1 87 ? 8.456 -0.966 -3.086 1.00 92.56 87 THR A C 1
ATOM 692 O O . THR A 1 87 ? 7.983 -1.585 -2.142 1.00 92.56 87 THR A O 1
ATOM 695 N N . TYR A 1 88 ? 8.050 -1.142 -4.341 1.00 95.00 88 TYR A N 1
ATOM 696 C CA . TYR A 1 88 ? 7.159 -2.228 -4.745 1.00 95.00 88 TYR A CA 1
ATOM 697 C C . TYR A 1 88 ? 7.902 -3.222 -5.629 1.00 95.00 88 TYR A C 1
ATOM 699 O O . TYR A 1 88 ? 8.620 -2.817 -6.549 1.00 95.00 88 TYR A O 1
ATOM 707 N N . LEU A 1 89 ? 7.736 -4.514 -5.355 1.00 95.31 89 LEU A N 1
ATOM 708 C CA . LEU A 1 89 ? 8.184 -5.603 -6.214 1.00 95.31 89 LEU A CA 1
ATOM 709 C C . LEU A 1 89 ? 6.980 -6.208 -6.941 1.00 95.31 89 LEU A C 1
ATOM 711 O O . LEU A 1 89 ? 6.006 -6.598 -6.315 1.00 95.31 89 LEU A O 1
ATOM 715 N N . PHE A 1 90 ? 7.089 -6.327 -8.258 1.00 96.25 90 PHE A N 1
ATOM 716 C CA . PHE A 1 90 ? 6.114 -6.980 -9.122 1.00 96.25 90 PHE A CA 1
ATOM 717 C C . PHE A 1 90 ? 6.775 -8.222 -9.710 1.00 96.25 90 PHE A C 1
ATOM 719 O O . PHE A 1 90 ? 7.667 -8.109 -10.560 1.00 96.25 90 PHE A O 1
ATOM 726 N N . GLU A 1 91 ? 6.398 -9.407 -9.236 1.00 95.31 91 GLU A N 1
ATOM 727 C CA . GLU A 1 91 ? 6.966 -10.655 -9.747 1.00 95.31 91 GLU A CA 1
ATOM 728 C C . GLU A 1 91 ? 6.535 -10.900 -11.196 1.00 95.31 91 GLU A C 1
ATOM 730 O O . GLU A 1 91 ? 5.366 -10.758 -11.559 1.00 95.31 91 GLU A O 1
ATOM 735 N N . ALA A 1 92 ? 7.492 -11.271 -12.046 1.00 93.06 92 ALA A N 1
ATOM 736 C CA . ALA A 1 92 ? 7.202 -11.607 -13.431 1.00 93.06 92 ALA A CA 1
ATOM 737 C C . ALA A 1 92 ? 6.953 -13.113 -13.564 1.00 93.06 92 ALA A C 1
ATOM 739 O O . ALA A 1 92 ? 7.817 -13.908 -13.172 1.00 93.06 92 ALA A O 1
ATOM 740 N N . PRO A 1 93 ? 5.824 -13.538 -14.159 1.00 91.56 93 PRO A N 1
ATOM 741 C CA . PRO A 1 93 ? 5.615 -14.947 -14.439 1.00 91.56 93 PRO A CA 1
ATOM 742 C C . PRO A 1 93 ? 6.627 -15.439 -15.494 1.00 91.56 93 PRO A C 1
ATOM 744 O O . PRO A 1 93 ? 7.075 -14.651 -16.332 1.00 91.56 93 PRO A O 1
ATOM 747 N N . PRO A 1 94 ? 6.984 -16.739 -15.515 1.00 87.81 94 PRO A N 1
ATOM 748 C CA . PRO A 1 94 ? 8.056 -17.258 -16.375 1.00 87.81 94 PRO A CA 1
ATOM 749 C C . PRO A 1 94 ? 7.851 -17.060 -17.887 1.00 87.81 94 PRO A C 1
ATOM 751 O O . PRO A 1 94 ? 8.809 -17.146 -18.656 1.00 87.81 94 PRO A O 1
ATOM 754 N N . ASP A 1 95 ? 6.611 -16.847 -18.326 1.00 90.56 95 ASP A N 1
ATOM 755 C CA . ASP A 1 95 ? 6.240 -16.624 -19.723 1.00 90.56 95 ASP A CA 1
ATOM 756 C C . ASP A 1 95 ? 6.246 -15.137 -20.127 1.00 90.56 95 ASP A C 1
ATOM 758 O O . ASP A 1 95 ? 6.184 -14.827 -21.319 1.00 90.56 95 ASP A O 1
ATOM 762 N N . LEU A 1 96 ? 6.372 -14.213 -19.168 1.00 90.12 96 LEU A N 1
ATOM 763 C CA . LEU A 1 96 ? 6.478 -12.782 -19.426 1.00 90.12 96 LEU A CA 1
ATOM 764 C C . LEU A 1 96 ? 7.943 -12.387 -19.634 1.00 90.12 96 LEU A C 1
ATOM 766 O O . LEU A 1 96 ? 8.756 -12.375 -18.711 1.00 90.12 96 LEU A O 1
ATOM 770 N N . ARG A 1 97 ? 8.286 -12.018 -20.869 1.00 89.81 97 ARG A N 1
ATOM 771 C CA . ARG A 1 97 ? 9.614 -11.486 -21.193 1.00 89.81 97 ARG A CA 1
ATOM 772 C C . ARG A 1 97 ? 9.644 -9.988 -20.955 1.00 89.81 97 ARG A C 1
ATOM 774 O O . ARG A 1 97 ? 9.031 -9.242 -21.707 1.00 89.81 97 ARG A O 1
ATOM 781 N N . LEU A 1 98 ? 10.387 -9.567 -19.941 1.00 89.56 98 LEU A N 1
ATOM 782 C CA . LEU A 1 98 ? 10.546 -8.161 -19.600 1.00 89.56 98 LEU A CA 1
ATOM 783 C C . LEU A 1 98 ? 11.672 -7.501 -20.402 1.00 89.56 98 LEU A C 1
ATOM 785 O O . LEU A 1 98 ? 12.776 -8.037 -20.496 1.00 89.56 98 LEU A O 1
ATOM 789 N N . THR A 1 99 ? 11.393 -6.318 -20.945 1.00 85.69 99 THR A N 1
ATOM 790 C CA . THR A 1 99 ? 12.359 -5.436 -21.611 1.00 85.69 99 THR A CA 1
ATOM 791 C C . THR A 1 99 ? 12.078 -3.984 -21.222 1.00 85.69 99 THR A C 1
ATOM 793 O O . THR A 1 99 ? 10.994 -3.672 -20.730 1.00 85.69 99 THR A O 1
ATOM 796 N N . ALA A 1 100 ? 13.054 -3.098 -21.432 1.00 83.88 100 ALA A N 1
ATOM 797 C CA . ALA A 1 100 ? 12.921 -1.675 -21.108 1.00 83.88 100 ALA A CA 1
ATOM 798 C C . ALA A 1 100 ? 11.895 -0.934 -21.982 1.00 83.88 100 ALA A C 1
ATOM 800 O O . ALA A 1 100 ? 11.338 0.065 -21.544 1.00 83.88 100 ALA A O 1
ATOM 801 N N . ASP A 1 101 ? 11.632 -1.439 -23.189 1.00 85.81 101 ASP A N 1
ATOM 802 C CA . ASP A 1 101 ? 10.752 -0.789 -24.167 1.00 85.81 101 ASP A CA 1
ATOM 803 C C . ASP A 1 101 ? 9.277 -1.189 -24.016 1.00 85.81 101 ASP A C 1
ATOM 805 O O . ASP A 1 101 ? 8.419 -0.696 -24.751 1.00 85.81 101 ASP A O 1
ATOM 809 N N . LEU A 1 102 ? 8.962 -2.119 -23.107 1.00 87.81 102 LEU A N 1
ATOM 810 C CA . LEU A 1 102 ? 7.574 -2.487 -22.857 1.00 87.81 102 LEU A CA 1
ATOM 811 C C . LEU A 1 102 ? 6.834 -1.313 -22.209 1.00 87.81 102 LEU A C 1
ATOM 813 O O . LEU A 1 102 ? 7.323 -0.771 -21.217 1.00 87.81 102 LEU A O 1
ATOM 817 N N . PRO A 1 103 ? 5.638 -0.951 -22.704 1.00 88.12 103 PRO A N 1
ATOM 818 C CA . PRO A 1 103 ? 4.807 0.027 -22.026 1.00 88.12 103 PRO A CA 1
ATOM 819 C C . PRO A 1 103 ? 4.383 -0.528 -20.664 1.00 88.12 103 PRO A C 1
ATOM 821 O O . PRO A 1 103 ? 3.971 -1.692 -20.554 1.00 88.12 103 PRO A O 1
ATOM 824 N N . MET A 1 104 ? 4.504 0.315 -19.640 1.00 92.62 104 MET A N 1
ATOM 825 C CA . MET A 1 104 ? 4.145 -0.016 -18.267 1.00 92.62 104 MET A CA 1
ATOM 826 C C . MET A 1 104 ? 3.323 1.105 -17.644 1.00 92.62 104 MET A C 1
ATOM 828 O O . MET A 1 104 ? 3.658 2.279 -17.799 1.00 92.62 104 MET A O 1
ATOM 832 N N . GLU A 1 105 ? 2.279 0.736 -16.910 1.00 94.44 105 GLU A N 1
ATOM 833 C CA . GLU A 1 105 ? 1.405 1.676 -16.207 1.00 94.44 105 GLU A CA 1
ATOM 834 C C . GLU A 1 105 ? 1.277 1.255 -14.745 1.00 94.44 105 GLU A C 1
ATOM 836 O O . GLU A 1 105 ? 0.898 0.119 -14.448 1.00 94.44 105 GLU A O 1
ATOM 841 N N . LEU A 1 106 ? 1.606 2.167 -13.830 1.00 95.25 106 LEU A N 1
ATOM 842 C CA . LEU A 1 106 ? 1.388 1.970 -12.401 1.00 95.25 106 LEU A CA 1
ATOM 843 C C . LEU A 1 106 ? -0.072 2.296 -12.081 1.00 95.25 106 LEU A C 1
ATOM 845 O O . LEU A 1 106 ? -0.524 3.420 -12.291 1.00 95.25 106 LEU A O 1
ATOM 849 N N . LEU A 1 107 ? -0.800 1.311 -11.571 1.00 95.62 107 LEU A N 1
ATOM 850 C CA . LEU A 1 107 ? -2.215 1.408 -11.245 1.00 95.62 107 LEU A CA 1
ATOM 851 C C . LEU A 1 107 ? -2.373 1.395 -9.725 1.00 95.62 107 LEU A C 1
ATOM 853 O O . LEU A 1 107 ? -2.138 0.378 -9.072 1.00 95.62 107 LEU A O 1
ATOM 857 N N . LEU A 1 108 ? -2.779 2.535 -9.177 1.00 94.62 108 LEU A N 1
ATOM 858 C CA . LEU A 1 108 ? -3.040 2.725 -7.755 1.00 94.62 108 LEU A CA 1
ATOM 859 C C . LEU A 1 108 ? -4.554 2.687 -7.537 1.00 94.62 108 LEU A C 1
ATOM 861 O O . LEU A 1 108 ? -5.283 3.462 -8.155 1.00 94.62 108 LEU A O 1
ATOM 865 N N . GLN A 1 109 ? -5.044 1.754 -6.721 1.00 93.62 109 GLN A N 1
ATOM 866 C CA . GLN A 1 109 ? -6.478 1.549 -6.520 1.00 93.62 109 GLN A CA 1
ATOM 867 C C . GLN A 1 109 ? -6.846 1.538 -5.039 1.00 93.62 109 GLN A C 1
ATOM 869 O O . GLN A 1 109 ? -6.144 0.952 -4.213 1.00 93.62 109 GLN A O 1
ATOM 874 N N . TYR A 1 110 ? -8.009 2.127 -4.747 1.00 92.00 110 TYR A N 1
ATOM 875 C CA . TYR A 1 110 ? -8.586 2.247 -3.407 1.00 92.00 110 TYR A CA 1
ATOM 876 C C . TYR A 1 110 ? -7.668 3.004 -2.446 1.00 92.00 110 TYR A C 1
AT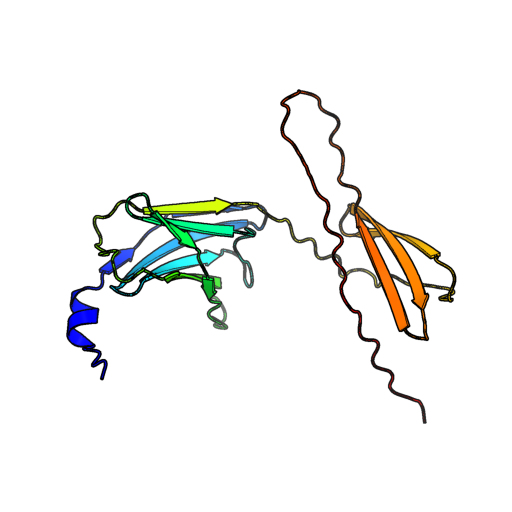OM 878 O O . TYR A 1 110 ? -6.969 2.398 -1.633 1.00 92.00 110 TYR A O 1
ATOM 886 N N . GLU A 1 111 ? -7.686 4.331 -2.566 1.00 89.62 111 GLU A N 1
ATOM 887 C CA . GLU A 1 111 ? -7.011 5.217 -1.620 1.00 89.62 111 GLU A CA 1
ATOM 888 C C . GLU A 1 111 ? -7.684 5.130 -0.236 1.00 89.62 111 GLU A C 1
ATOM 890 O O . GLU A 1 111 ? -8.915 5.089 -0.138 1.00 89.62 111 GLU A O 1
ATOM 895 N N . VAL A 1 112 ? -6.881 5.046 0.822 1.00 86.25 112 VAL A N 1
ATOM 896 C CA . VAL A 1 112 ? -7.292 4.888 2.218 1.00 86.25 112 VAL A CA 1
ATOM 897 C C . VAL A 1 112 ? -6.667 6.010 3.031 1.00 86.25 112 VAL A C 1
ATOM 899 O O . VAL A 1 112 ? -5.453 6.092 3.144 1.00 86.25 112 VAL A O 1
ATOM 902 N N . GLU A 1 113 ? -7.500 6.840 3.644 1.00 81.00 113 GLU A N 1
ATOM 903 C CA . GLU A 1 113 ? -7.039 7.856 4.585 1.00 81.00 113 GLU A CA 1
ATOM 904 C C . GLU A 1 113 ? -6.845 7.226 5.974 1.00 81.00 113 GLU A C 1
ATOM 906 O O . GLU A 1 113 ? -7.791 6.686 6.560 1.00 81.00 113 GLU A O 1
ATOM 911 N N . GLU A 1 114 ? -5.622 7.285 6.504 1.00 74.62 114 GLU A N 1
ATOM 912 C CA . GLU A 1 114 ? -5.320 6.864 7.872 1.00 74.62 114 GLU A CA 1
ATOM 913 C C . GLU A 1 114 ? -5.272 8.068 8.811 1.00 74.62 114 GLU A C 1
ATOM 915 O O . GLU A 1 114 ? -4.434 8.961 8.690 1.00 74.62 114 GLU A O 1
ATOM 920 N N . ILE A 1 115 ? -6.163 8.067 9.798 1.00 73.69 115 ILE A N 1
ATOM 921 C CA . ILE A 1 115 ? -6.275 9.153 10.7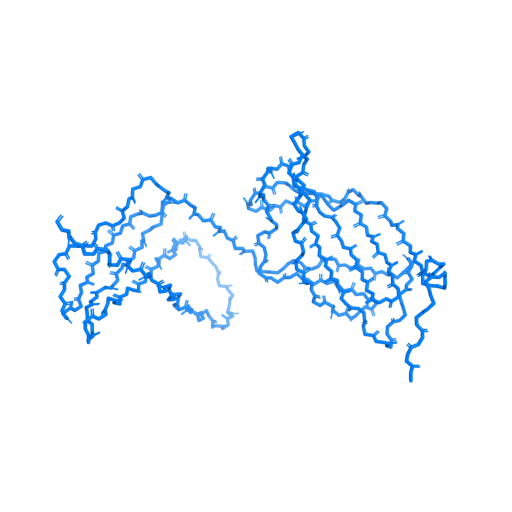67 1.00 73.69 115 ILE A CA 1
ATOM 922 C C . ILE A 1 115 ? -5.775 8.663 12.117 1.00 73.69 115 ILE A C 1
ATOM 924 O O . ILE A 1 115 ? -6.388 7.812 12.763 1.00 73.69 115 ILE A O 1
ATOM 928 N N . TRP A 1 116 ? -4.660 9.243 12.550 1.00 70.00 116 TRP A N 1
ATOM 929 C CA . TRP A 1 116 ? -4.089 9.021 13.871 1.00 70.00 116 TRP A CA 1
ATOM 930 C C . TRP A 1 116 ? -4.581 10.116 14.819 1.00 70.00 116 TRP A C 1
ATOM 932 O O . TRP A 1 116 ? -4.205 11.279 14.682 1.00 70.00 116 TRP A O 1
ATOM 942 N N . ASP A 1 117 ? -5.421 9.744 15.783 1.00 70.38 117 ASP A N 1
ATOM 943 C CA . ASP A 1 117 ? -5.822 10.619 16.888 1.00 70.38 117 ASP A CA 1
ATOM 944 C C . ASP A 1 117 ? -5.323 10.025 18.208 1.00 70.38 117 ASP A C 1
ATOM 946 O O . ASP A 1 117 ? -6.008 9.271 18.899 1.00 70.38 117 ASP A O 1
ATOM 950 N N . ASP A 1 118 ? -4.062 10.318 18.515 1.00 63.22 118 ASP A N 1
ATOM 951 C CA . ASP A 1 118 ? -3.340 9.850 19.701 1.00 63.22 118 ASP A CA 1
ATOM 952 C C . ASP A 1 118 ? -3.599 10.718 20.942 1.00 63.22 118 ASP A C 1
ATOM 954 O O . ASP A 1 118 ? -3.012 10.499 22.006 1.00 63.22 118 ASP A O 1
ATOM 958 N N . LYS A 1 119 ? -4.482 11.715 20.828 1.00 69.50 119 LYS A N 1
ATOM 959 C CA . LYS A 1 119 ? -4.576 12.790 21.816 1.00 69.50 119 LYS A CA 1
ATOM 960 C C . LYS A 1 119 ? -5.183 12.332 23.132 1.00 69.50 119 LYS A C 1
ATOM 962 O O . LYS A 1 119 ? -4.801 12.869 24.174 1.00 69.50 119 LYS A O 1
ATOM 967 N N . GLN A 1 120 ? -6.123 11.379 23.116 1.00 75.19 120 GLN A N 1
ATOM 968 C CA . GLN A 1 120 ? -6.766 10.875 24.334 1.00 75.19 120 GLN A CA 1
ATOM 969 C C . GLN A 1 120 ? -7.122 9.382 24.253 1.00 75.19 120 GLN A C 1
ATOM 971 O O . GLN A 1 120 ? -7.799 8.959 23.316 1.00 75.19 120 GLN A O 1
ATOM 976 N N . PRO A 1 121 ? -6.746 8.573 25.265 1.00 82.62 121 PRO A N 1
ATOM 977 C CA . PRO A 1 121 ? -7.227 7.203 25.382 1.00 82.62 121 PRO A CA 1
ATOM 978 C C . PRO A 1 121 ? -8.755 7.150 25.480 1.00 82.62 121 PRO A C 1
ATOM 980 O O . PRO A 1 121 ? -9.366 7.885 26.258 1.00 82.62 121 PRO A O 1
ATOM 983 N N . ILE A 1 122 ? -9.372 6.219 24.755 1.00 87.81 122 ILE A N 1
ATOM 984 C CA . ILE A 1 122 ? -10.815 5.980 24.844 1.00 87.81 122 ILE A CA 1
ATOM 985 C C . ILE A 1 122 ? -11.106 5.190 26.124 1.00 87.81 122 ILE A C 1
ATOM 987 O O . ILE A 1 122 ? -10.774 4.008 26.237 1.00 87.81 122 ILE A O 1
ATOM 991 N N . LEU A 1 123 ? -11.730 5.844 27.105 1.00 90.50 123 LEU A N 1
ATOM 992 C CA . LEU A 1 123 ? -12.058 5.223 28.387 1.00 90.50 123 LEU A CA 1
ATOM 993 C C . LEU A 1 123 ? -13.367 4.423 28.306 1.00 90.50 123 LEU A C 1
ATOM 995 O O . LEU A 1 123 ? -14.460 4.989 28.289 1.00 90.50 123 LEU A O 1
ATOM 999 N N . LEU A 1 124 ? -13.259 3.093 28.344 1.00 92.94 124 LEU A N 1
ATOM 1000 C CA . LEU A 1 124 ? -14.402 2.191 28.503 1.00 92.94 124 LEU A CA 1
ATOM 1001 C C . LEU A 1 124 ? -14.709 2.010 29.995 1.00 92.94 124 LEU A C 1
ATOM 1003 O O . LEU A 1 124 ? -13.874 1.519 30.754 1.00 92.94 124 LEU A O 1
ATOM 1007 N N . SER A 1 125 ? -15.904 2.413 30.422 1.00 92.25 125 SER A N 1
ATOM 1008 C CA . SER A 1 125 ? -16.325 2.359 31.829 1.00 92.25 125 SER A CA 1
ATOM 1009 C C . SER A 1 125 ? -17.348 1.246 32.053 1.00 92.25 125 SER A C 1
ATOM 1011 O O . SER A 1 125 ? -17.984 0.790 31.113 1.00 92.25 125 SER A O 1
ATOM 1013 N N . ASN A 1 126 ? -17.513 0.802 33.303 1.00 93.50 126 ASN A N 1
ATOM 1014 C CA . ASN A 1 126 ? -18.558 -0.151 33.716 1.00 93.50 126 ASN A CA 1
ATOM 1015 C C . ASN A 1 126 ? -18.592 -1.485 32.948 1.00 93.50 126 ASN A C 1
ATOM 1017 O O . ASN A 1 126 ? -19.643 -2.109 32.861 1.00 93.50 126 ASN A O 1
ATOM 1021 N N . ILE A 1 127 ? -17.458 -1.943 32.413 1.00 95.12 127 ILE A N 1
ATOM 1022 C CA . ILE A 1 127 ? -17.363 -3.135 31.558 1.00 95.12 127 ILE A CA 1
ATOM 1023 C C . ILE A 1 127 ? -17.983 -4.371 32.236 1.00 95.12 127 ILE A C 1
ATOM 1025 O O . ILE A 1 127 ? -17.488 -4.844 33.265 1.00 95.12 127 ILE A O 1
ATOM 1029 N N . SER A 1 128 ? -19.008 -4.936 31.602 1.00 95.31 128 SER A N 1
ATOM 1030 C CA . SER A 1 128 ? -19.781 -6.092 32.070 1.00 95.31 128 SER A CA 1
ATOM 1031 C C . SER A 1 128 ? -20.110 -7.039 30.910 1.00 95.31 128 SER A C 1
ATOM 1033 O O . SER A 1 128 ? -19.727 -6.775 29.771 1.00 95.31 128 SER A O 1
ATOM 1035 N N . ASP A 1 129 ? -20.817 -8.137 31.190 1.00 96.12 129 ASP A N 1
ATOM 1036 C CA . ASP A 1 129 ? -21.309 -9.057 30.151 1.00 96.12 129 ASP A CA 1
ATOM 1037 C C . ASP A 1 129 ? -22.415 -8.430 29.275 1.00 96.12 129 ASP A C 1
ATOM 1039 O O . ASP A 1 129 ? -22.745 -8.935 28.201 1.00 96.12 129 ASP A O 1
ATOM 1043 N N . GLU A 1 130 ? -22.983 -7.299 29.705 1.00 96.50 130 GLU A N 1
ATOM 1044 C CA . GLU A 1 130 ? -23.967 -6.545 28.935 1.00 96.50 130 GLU A CA 1
ATOM 1045 C C . GLU A 1 130 ? -23.289 -5.645 27.896 1.00 96.50 130 GLU A C 1
ATOM 1047 O O . GLU A 1 130 ? -22.309 -4.949 28.177 1.00 96.50 130 GLU A O 1
ATOM 1052 N N . LYS A 1 131 ? -23.861 -5.617 26.686 1.00 96.31 131 LYS A N 1
ATOM 1053 C CA . LYS A 1 131 ? -23.410 -4.736 25.603 1.00 96.31 131 LYS A CA 1
ATOM 1054 C C . LYS A 1 131 ? -23.598 -3.274 25.972 1.00 96.31 131 LYS A C 1
ATOM 1056 O O . LYS A 1 131 ? -24.719 -2.809 26.152 1.00 96.31 131 LYS A O 1
ATOM 1061 N N . GLN A 1 132 ? -22.494 -2.544 25.981 1.00 95.88 132 GLN A N 1
ATOM 1062 C CA . GLN A 1 132 ? -22.454 -1.104 26.180 1.00 95.88 132 GLN A CA 1
ATOM 1063 C C . GLN A 1 132 ? -21.984 -0.406 24.918 1.00 95.88 132 GLN A C 1
ATOM 1065 O O . GLN A 1 132 ? -21.290 -0.990 24.086 1.00 95.88 132 GLN A O 1
ATOM 1070 N N . THR A 1 133 ? -22.375 0.859 24.774 1.00 96.00 133 THR A N 1
ATOM 1071 C CA . THR A 1 133 ? -21.962 1.677 23.638 1.00 96.00 133 THR A CA 1
ATOM 1072 C C . THR A 1 133 ? -21.453 3.034 24.080 1.00 96.00 133 THR A C 1
ATOM 1074 O O . THR A 1 133 ? -22.040 3.654 24.963 1.00 96.00 133 THR A O 1
ATOM 1077 N N . LEU A 1 134 ? -20.406 3.512 23.420 1.00 93.88 134 LEU A N 1
ATOM 1078 C CA . LEU A 1 134 ? -19.819 4.838 23.597 1.00 93.88 134 LEU A CA 1
ATOM 1079 C C . LEU A 1 134 ? -19.633 5.458 22.211 1.00 93.88 134 LEU A C 1
ATOM 1081 O O . LEU A 1 134 ? -19.336 4.736 21.268 1.00 93.88 134 LEU A O 1
ATOM 1085 N N . THR A 1 135 ? -19.816 6.767 22.055 1.00 93.19 135 THR A N 1
ATOM 1086 C CA . THR A 1 135 ? -19.437 7.468 20.816 1.00 93.19 135 THR A CA 1
ATOM 1087 C C . THR A 1 135 ? -18.364 8.488 21.144 1.00 93.19 135 THR A C 1
ATOM 1089 O O . THR A 1 135 ? -18.548 9.271 22.074 1.00 93.19 135 THR A O 1
ATOM 1092 N N . THR A 1 136 ? -17.257 8.463 20.408 1.00 89.88 136 THR A N 1
ATOM 1093 C CA . THR A 1 136 ? -16.163 9.432 20.541 1.00 89.88 136 THR A CA 1
ATOM 1094 C C . THR A 1 136 ? -15.857 10.055 19.190 1.00 89.88 136 THR A C 1
ATOM 1096 O O . THR A 1 136 ? -16.086 9.429 18.156 1.00 89.88 136 THR A O 1
ATOM 1099 N N . ASP A 1 137 ? -15.343 11.279 19.204 1.00 86.81 137 ASP A N 1
ATOM 1100 C CA . ASP A 1 137 ? -14.699 11.865 18.033 1.00 86.81 137 ASP A CA 1
ATOM 1101 C C . ASP A 1 137 ? -13.282 11.290 17.922 1.00 86.81 137 ASP A C 1
ATOM 1103 O O . ASP A 1 137 ? -12.578 11.216 18.930 1.00 86.81 137 ASP A O 1
ATOM 1107 N N . VAL A 1 138 ? -12.913 10.806 16.739 1.00 84.75 138 VAL A N 1
ATOM 1108 C CA . VAL A 1 138 ? -11.566 10.321 16.419 1.00 84.75 138 VAL A CA 1
ATOM 1109 C C . VAL A 1 138 ? -11.127 11.066 15.170 1.00 84.75 138 VAL A C 1
ATOM 1111 O O . VAL A 1 138 ? -11.605 10.778 14.074 1.00 84.75 138 VAL A O 1
ATOM 1114 N N . GLY A 1 139 ? -10.287 12.082 15.352 1.00 79.25 139 GLY A N 1
ATOM 1115 C CA . GLY A 1 139 ? -9.804 12.943 14.276 1.00 79.25 139 GLY A CA 1
ATOM 1116 C C . GLY A 1 139 ? -10.918 13.583 13.439 1.00 79.25 139 GLY A C 1
ATOM 1117 O O . GLY A 1 139 ? -10.797 13.653 12.219 1.00 79.25 139 GLY A O 1
ATOM 1118 N N . GLY A 1 140 ? -12.009 14.030 14.072 1.00 83.31 140 GLY A N 1
ATOM 1119 C CA . GLY A 1 140 ? -13.161 14.648 13.405 1.00 83.31 140 GLY A CA 1
ATOM 1120 C C . GLY A 1 140 ? -14.240 13.669 12.933 1.00 83.31 140 GLY A C 1
ATOM 1121 O O . GLY A 1 140 ? -15.248 14.101 12.367 1.00 83.31 140 GLY A O 1
ATOM 1122 N N . TYR A 1 141 ? -14.055 12.363 13.152 1.00 84.56 141 TYR A N 1
ATOM 1123 C CA . TYR A 1 141 ? -15.025 11.337 12.778 1.00 84.56 141 TYR A CA 1
ATOM 1124 C C . TYR A 1 141 ? -15.738 10.763 14.009 1.00 84.56 141 TYR A C 1
ATOM 1126 O O . TYR A 1 141 ? -15.084 10.241 14.916 1.00 84.56 141 TYR A O 1
ATOM 1134 N N . PRO A 1 142 ? -17.086 10.762 14.048 1.00 90.00 142 PRO A N 1
ATOM 1135 C CA . PRO A 1 142 ? -17.827 10.129 15.129 1.00 90.00 142 PRO A CA 1
ATOM 1136 C C . PRO A 1 142 ? -17.761 8.599 15.006 1.00 90.00 142 PRO A C 1
ATOM 1138 O O . PRO A 1 142 ? -18.361 7.990 14.110 1.00 90.00 142 PRO A O 1
ATOM 1141 N N . VAL A 1 143 ? -17.072 7.963 15.952 1.00 90.06 143 VAL A N 1
ATOM 1142 C CA . VAL A 1 143 ? -16.919 6.507 16.047 1.00 90.06 143 VAL A CA 1
ATOM 1143 C C . VAL A 1 143 ? -17.784 5.962 17.174 1.00 90.06 143 VAL A C 1
ATOM 1145 O O . VAL A 1 143 ? -17.622 6.327 18.338 1.00 90.06 143 VAL A O 1
ATOM 1148 N N . LYS A 1 144 ? -18.702 5.050 16.837 1.00 94.50 144 LYS A N 1
ATOM 1149 C CA . LYS A 1 144 ? -19.490 4.285 17.806 1.00 94.50 144 LYS A CA 1
ATOM 1150 C C . LYS A 1 144 ? -18.751 3.007 18.187 1.00 94.50 144 LYS A C 1
ATOM 1152 O O . LYS A 1 144 ? -18.572 2.116 17.363 1.00 94.50 144 LYS A O 1
ATOM 1157 N N . TRP A 1 145 ? -18.425 2.888 19.460 1.00 94.38 145 TRP A N 1
ATOM 1158 C CA . TRP A 1 145 ? -17.866 1.707 20.098 1.00 94.38 145 TRP A CA 1
ATOM 1159 C C . TRP A 1 145 ? -18.990 0.860 20.685 1.00 94.38 145 TRP A C 1
ATOM 1161 O O . TRP A 1 145 ? -19.902 1.403 21.309 1.00 94.38 145 TRP A O 1
ATOM 1171 N N . THR A 1 146 ? -18.919 -0.456 20.519 1.00 96.62 146 THR A N 1
ATOM 1172 C CA . THR A 1 146 ? -19.755 -1.437 21.220 1.00 96.62 146 THR A CA 1
ATOM 1173 C C . THR A 1 146 ? -18.837 -2.395 21.960 1.00 96.62 146 THR A C 1
ATOM 1175 O O . THR A 1 146 ? -17.955 -2.981 21.342 1.00 96.62 146 THR A O 1
ATOM 1178 N N . TYR A 1 147 ? -19.011 -2.551 23.270 1.00 97.12 147 TYR A N 1
ATOM 1179 C CA . TYR A 1 147 ? -18.108 -3.355 24.093 1.00 97.12 147 TYR A CA 1
ATOM 1180 C C . TYR A 1 147 ? -18.840 -4.130 25.186 1.00 97.12 147 TYR A C 1
ATOM 1182 O O . TYR A 1 147 ? -19.874 -3.688 25.684 1.00 97.12 147 TYR A O 1
ATOM 1190 N N . TYR A 1 148 ? -18.321 -5.314 25.511 1.00 97.19 148 TYR A N 1
ATOM 1191 C CA . TYR A 1 148 ? -18.865 -6.230 26.519 1.00 97.19 148 TYR A CA 1
ATOM 1192 C C . TYR A 1 148 ? -17.857 -7.326 26.857 1.00 97.19 148 TYR A C 1
ATOM 1194 O O . TYR A 1 148 ? -16.877 -7.524 26.139 1.00 97.19 148 TYR A O 1
ATOM 1202 N N . LYS A 1 149 ? -18.109 -8.059 27.938 1.00 97.25 149 LYS A N 1
ATOM 1203 C CA . LYS A 1 149 ? -17.405 -9.294 28.264 1.00 97.25 149 LYS A CA 1
ATOM 1204 C C . LYS A 1 149 ? -18.175 -10.515 27.785 1.00 97.25 149 LYS A C 1
ATOM 1206 O O . LYS A 1 149 ? -19.397 -10.571 27.847 1.00 97.25 149 LYS A O 1
ATOM 1211 N N . GLN A 1 150 ? -17.444 -11.518 27.327 1.00 95.25 150 GLN A N 1
ATOM 1212 C CA . GLN A 1 150 ? -17.986 -12.844 27.076 1.00 95.25 150 GLN A CA 1
ATOM 1213 C C . GLN A 1 150 ? -16.933 -13.864 27.496 1.00 95.25 150 GLN A C 1
ATOM 1215 O O . GLN A 1 150 ? -15.790 -13.798 27.061 1.00 95.25 150 GLN A O 1
ATOM 1220 N N . ASN A 1 151 ? -17.306 -14.785 28.389 1.00 93.88 151 ASN A N 1
ATOM 1221 C CA . ASN A 1 151 ? -16.399 -15.792 28.961 1.00 93.88 151 ASN A CA 1
ATOM 1222 C C . ASN A 1 151 ? -15.141 -15.206 29.637 1.00 93.88 151 ASN A C 1
ATOM 1224 O O . ASN A 1 151 ? -14.098 -15.850 29.681 1.00 93.88 151 ASN A O 1
ATOM 1228 N N . GLY A 1 152 ? -15.244 -13.991 30.186 1.00 90.50 152 GLY A N 1
ATOM 1229 C CA . GLY A 1 152 ? -14.126 -13.284 30.817 1.00 90.50 152 GLY A CA 1
ATOM 1230 C C . GLY A 1 152 ? -13.280 -12.436 29.861 1.00 90.50 152 GLY A C 1
ATOM 1231 O O . GLY A 1 152 ? -12.546 -11.572 30.342 1.00 90.50 152 GLY A O 1
ATOM 1232 N N . ASP A 1 153 ? -13.442 -12.603 28.547 1.00 96.06 153 ASP A N 1
ATOM 1233 C CA . ASP A 1 153 ? -12.730 -11.838 27.523 1.00 96.06 153 ASP A CA 1
ATOM 1234 C C . ASP A 1 153 ? -13.493 -10.562 27.149 1.00 96.06 153 ASP A C 1
ATOM 1236 O O . ASP A 1 153 ? -14.721 -10.565 27.067 1.00 96.06 153 ASP A O 1
ATOM 1240 N N . LEU A 1 154 ? -12.770 -9.460 26.924 1.00 94.81 154 LEU A N 1
ATOM 1241 C CA . LEU A 1 154 ? -13.337 -8.191 26.458 1.00 94.81 154 LEU A CA 1
ATOM 1242 C C . LEU A 1 154 ? -13.459 -8.196 24.930 1.00 94.81 154 LEU A C 1
ATOM 1244 O O . LEU A 1 154 ? -12.466 -8.337 24.221 1.00 94.81 154 LEU A O 1
ATOM 1248 N N . TYR A 1 155 ? -14.664 -7.938 24.437 1.00 96.12 155 TYR A N 1
ATOM 1249 C CA . TYR A 1 155 ? -14.963 -7.714 23.029 1.00 96.12 155 TYR A CA 1
ATOM 1250 C C . TYR A 1 155 ? -15.208 -6.227 22.802 1.00 96.12 155 TYR A C 1
ATOM 1252 O O . TYR A 1 155 ? -15.937 -5.596 23.568 1.00 96.12 155 TYR A O 1
ATOM 1260 N N . VAL A 1 156 ? -14.611 -5.675 21.745 1.00 94.38 156 VAL A N 1
ATOM 1261 C CA . VAL A 1 156 ? -14.786 -4.279 21.328 1.00 94.38 156 VAL A CA 1
ATOM 1262 C C . VAL A 1 156 ? -14.978 -4.243 19.815 1.00 94.38 156 VAL A C 1
ATOM 1264 O O . VAL A 1 156 ? -14.188 -4.812 19.068 1.00 94.38 156 VAL A O 1
ATOM 1267 N N . GLU A 1 157 ? -16.027 -3.566 19.369 1.00 94.38 157 GLU A N 1
ATOM 1268 C CA . GLU A 1 157 ? -16.334 -3.302 17.966 1.00 94.38 157 GLU A CA 1
ATOM 1269 C C . GLU A 1 157 ? -16.423 -1.791 17.757 1.00 94.38 157 GLU A C 1
ATOM 1271 O O . GLU A 1 157 ? -17.041 -1.089 18.560 1.00 94.38 157 GLU A O 1
ATOM 1276 N N . ALA A 1 158 ? -15.833 -1.290 16.675 1.00 90.94 158 ALA A N 1
ATOM 1277 C CA . ALA A 1 158 ? -15.877 0.117 16.303 1.00 90.94 158 ALA A CA 1
ATOM 1278 C C . ALA A 1 158 ? -16.612 0.290 14.974 1.00 90.94 158 ALA A C 1
ATOM 1280 O O . ALA A 1 158 ? -16.366 -0.437 14.011 1.00 90.94 158 ALA A O 1
ATOM 1281 N N . LYS A 1 159 ? -17.497 1.283 14.906 1.00 89.94 159 LYS A N 1
ATOM 1282 C CA . LYS A 1 159 ? -18.196 1.669 13.683 1.00 89.94 159 LYS A CA 1
ATOM 1283 C C . LYS A 1 159 ? -18.162 3.181 13.524 1.00 89.94 159 LYS A C 1
ATOM 1285 O O . LYS A 1 159 ? -18.852 3.897 14.249 1.00 89.94 159 LYS A O 1
ATOM 1290 N N . ALA A 1 160 ? -17.383 3.657 12.561 1.00 83.50 160 ALA A N 1
ATOM 1291 C CA . ALA A 1 160 ? -17.426 5.049 12.137 1.00 83.50 160 ALA A CA 1
ATOM 1292 C C . ALA A 1 160 ? -18.703 5.315 11.326 1.00 83.50 160 ALA A C 1
ATOM 1294 O O . ALA A 1 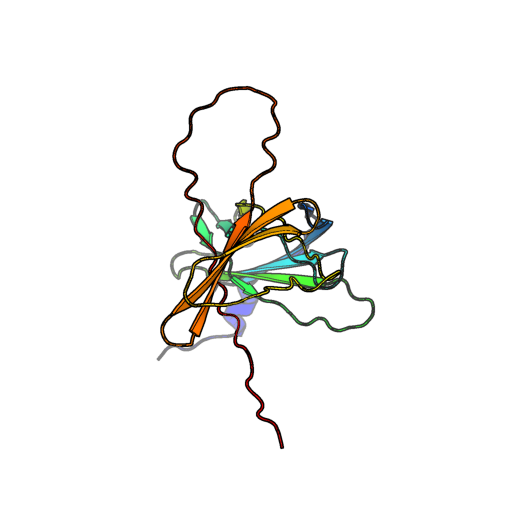160 ? -19.167 4.450 10.574 1.00 83.50 160 ALA A O 1
ATOM 1295 N N . ARG A 1 161 ? -19.281 6.509 11.475 1.00 73.00 161 ARG A N 1
ATOM 1296 C CA . ARG A 1 161 ? -20.192 7.045 10.458 1.00 73.00 161 ARG A CA 1
ATOM 1297 C C . ARG A 1 161 ? -19.344 7.802 9.447 1.00 73.00 161 ARG A C 1
ATOM 1299 O O . ARG A 1 161 ? -18.550 8.651 9.840 1.00 73.00 161 ARG A O 1
ATOM 1306 N N . THR A 1 162 ? -19.503 7.490 8.168 1.00 59.28 162 THR A N 1
ATOM 1307 C CA . THR A 1 162 ? -18.994 8.362 7.111 1.00 59.28 162 THR A CA 1
ATOM 1308 C C . THR A 1 162 ? -19.709 9.701 7.214 1.00 59.28 162 THR A C 1
ATOM 1310 O O . THR A 1 162 ? -20.906 9.740 7.501 1.00 59.28 162 THR A O 1
ATOM 1313 N N . HIS A 1 163 ? -18.971 10.794 7.031 1.00 45.97 163 HIS A N 1
ATOM 1314 C CA . HIS A 1 163 ? -19.590 12.087 6.793 1.00 45.97 163 HIS A CA 1
ATOM 1315 C C . HIS A 1 163 ? -20.326 11.964 5.456 1.00 45.97 163 HIS A C 1
ATOM 1317 O O . HIS A 1 163 ? -19.691 11.882 4.406 1.00 45.97 163 HIS A O 1
ATOM 1323 N N . ASP A 1 164 ? -21.650 11.832 5.504 1.00 41.53 164 ASP A N 1
ATOM 1324 C CA . ASP A 1 164 ? -22.477 11.985 4.318 1.00 41.53 164 ASP A CA 1
ATOM 1325 C C . ASP A 1 164 ? -22.388 13.466 3.949 1.00 41.53 164 ASP A C 1
ATOM 1327 O O . ASP A 1 164 ? -23.043 14.317 4.549 1.00 41.53 164 ASP A O 1
ATOM 1331 N N . SER A 1 165 ? -21.505 13.795 3.009 1.00 32.22 165 SER A N 1
ATOM 1332 C CA . SER A 1 165 ? -21.642 15.018 2.239 1.00 32.22 165 SER A CA 1
ATOM 1333 C C . SER A 1 165 ? -22.956 14.902 1.472 1.00 32.22 165 SER A C 1
ATOM 1335 O O . SER A 1 165 ? -23.040 14.237 0.441 1.00 32.22 165 SER A O 1
ATOM 1337 N N . GLU A 1 166 ? -24.004 15.522 2.010 1.00 33.12 166 GLU A N 1
ATOM 1338 C CA . GLU A 1 166 ? -25.174 15.917 1.237 1.00 33.12 166 GLU A CA 1
ATOM 1339 C C . GLU A 1 166 ? -24.710 16.895 0.147 1.00 33.12 166 GLU A C 1
ATOM 1341 O O . GLU A 1 166 ? -24.687 18.105 0.348 1.00 33.12 166 GLU A O 1
ATOM 1346 N N . ASP A 1 167 ? -24.315 16.363 -1.009 1.00 30.72 167 ASP A N 1
ATOM 1347 C CA . ASP A 1 167 ? -24.699 16.961 -2.282 1.00 30.72 167 ASP A CA 1
ATOM 1348 C C . ASP A 1 167 ? -24.898 15.870 -3.342 1.00 30.72 167 ASP A C 1
ATOM 1350 O O . ASP A 1 167 ? -24.167 14.884 -3.439 1.00 30.72 167 ASP A O 1
ATOM 1354 N N . GLN A 1 168 ? -25.987 16.017 -4.077 1.00 28.73 168 GLN A N 1
ATOM 1355 C CA . GLN A 1 168 ? -26.730 14.956 -4.736 1.00 28.73 168 GLN A CA 1
ATOM 1356 C C . GLN A 1 168 ? -26.347 14.882 -6.221 1.00 28.73 168 GLN A C 1
ATOM 1358 O O . GLN A 1 168 ? -26.482 15.864 -6.943 1.00 28.73 168 GLN A O 1
ATOM 1363 N N . SER A 1 169 ? -25.933 13.716 -6.724 1.00 27.94 169 SER A N 1
ATOM 1364 C CA . SER A 1 169 ? -26.360 13.240 -8.053 1.00 27.94 169 SER A CA 1
ATOM 1365 C C . SER A 1 169 ? -26.062 11.753 -8.253 1.00 27.94 169 SER A C 1
ATOM 1367 O O . SER A 1 169 ? -24.964 11.261 -8.002 1.00 27.94 169 SER A O 1
ATOM 1369 N N . ASP A 1 170 ? -27.108 11.056 -8.688 1.00 32.06 170 ASP A N 1
ATOM 1370 C CA . ASP A 1 170 ? -27.192 9.641 -9.025 1.00 32.06 170 ASP A CA 1
ATOM 1371 C C . ASP A 1 170 ? -26.093 9.156 -9.982 1.00 32.06 170 ASP A C 1
ATOM 1373 O O . ASP A 1 170 ? -25.992 9.681 -11.087 1.00 32.06 170 ASP A O 1
ATOM 1377 N N . VAL A 1 171 ? -25.401 8.063 -9.628 1.00 32.19 171 VAL A N 1
ATOM 1378 C CA . VAL A 1 171 ? -25.184 6.912 -10.528 1.00 32.19 171 VAL A CA 1
ATOM 1379 C C . VAL A 1 171 ? -25.125 5.630 -9.691 1.00 32.19 171 VAL A C 1
ATOM 1381 O O . VAL A 1 171 ? -24.303 5.467 -8.792 1.00 32.19 171 VAL A O 1
ATOM 1384 N N . ASP A 1 172 ? -26.026 4.722 -10.037 1.00 32.75 172 ASP A N 1
ATOM 1385 C CA . ASP A 1 172 ? -26.185 3.351 -9.563 1.00 32.75 172 ASP A CA 1
ATOM 1386 C C . ASP A 1 172 ? -24.869 2.542 -9.649 1.00 32.75 172 ASP A C 1
ATOM 1388 O O . ASP A 1 172 ? -24.260 2.430 -10.716 1.00 32.75 172 ASP A O 1
ATOM 1392 N N . SER A 1 173 ? -24.400 1.978 -8.530 1.00 27.84 173 SER A N 1
ATOM 1393 C CA . SER A 1 173 ? -23.360 0.934 -8.489 1.00 27.84 173 SER A CA 1
ATOM 1394 C C . SER A 1 173 ? -23.433 0.147 -7.170 1.00 27.84 173 SER A C 1
ATOM 1396 O O . SER A 1 173 ? -23.564 0.747 -6.099 1.00 27.84 173 SER A O 1
ATOM 1398 N N . PRO A 1 174 ? -23.369 -1.197 -7.203 1.00 29.47 174 PRO A N 1
ATOM 1399 C CA . PRO A 1 174 ? -23.828 -2.026 -6.097 1.00 29.47 174 PRO A CA 1
ATOM 1400 C C . PRO A 1 174 ? -22.751 -2.254 -5.026 1.00 29.47 174 PRO A C 1
ATOM 1402 O O . PRO A 1 174 ? -21.597 -2.544 -5.326 1.00 29.47 174 PRO A O 1
ATOM 1405 N N . GLY A 1 175 ? -23.181 -2.240 -3.760 1.00 28.38 175 GLY A N 1
ATOM 1406 C CA . GLY A 1 175 ? -22.586 -3.056 -2.696 1.00 28.38 175 GLY A CA 1
ATOM 1407 C C . GLY A 1 175 ? -21.364 -2.495 -1.960 1.00 28.38 175 GLY A C 1
ATOM 1408 O O . GLY A 1 175 ? -20.310 -3.123 -1.959 1.00 28.38 175 GLY A O 1
ATOM 1409 N N . ARG A 1 176 ? -21.512 -1.392 -1.212 1.00 29.69 176 ARG A N 1
ATOM 1410 C CA . ARG A 1 176 ? -20.587 -1.072 -0.104 1.00 29.69 176 ARG A CA 1
ATOM 1411 C C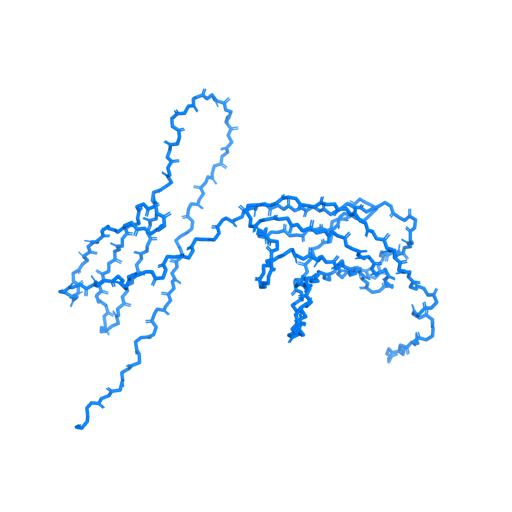 . ARG A 1 176 ? -20.836 -2.032 1.069 1.00 29.69 176 ARG A C 1
ATOM 1413 O O . ARG A 1 176 ? -21.660 -1.758 1.939 1.00 29.69 176 ARG A O 1
ATOM 1420 N N . SER A 1 177 ? -20.128 -3.161 1.115 1.00 27.62 177 SER A N 1
ATOM 1421 C CA . SER A 1 177 ? -20.028 -3.966 2.336 1.00 27.62 177 SER A CA 1
ATOM 1422 C C . SER A 1 177 ? -19.008 -3.327 3.278 1.00 27.62 177 SER A C 1
ATOM 1424 O O . SER A 1 177 ? -17.798 -3.447 3.095 1.00 27.62 177 SER A O 1
ATOM 1426 N N . ALA A 1 178 ? -19.503 -2.638 4.305 1.00 29.45 178 ALA A N 1
ATOM 1427 C CA . ALA A 1 178 ? -18.689 -2.248 5.447 1.00 29.45 178 ALA A CA 1
ATOM 1428 C C . ALA A 1 178 ? -18.259 -3.523 6.188 1.00 29.45 178 ALA A C 1
ATOM 1430 O O . ALA A 1 178 ? -19.062 -4.141 6.888 1.00 29.45 178 ALA A O 1
ATOM 1431 N N . HIS A 1 179 ? -17.012 -3.952 5.999 1.00 29.08 179 HIS A N 1
ATOM 1432 C CA . HIS A 1 179 ? -16.431 -5.017 6.808 1.00 29.08 179 HIS A CA 1
ATOM 1433 C C . HIS A 1 179 ? -16.014 -4.438 8.172 1.00 29.08 179 HIS A C 1
ATOM 1435 O O . HIS A 1 179 ? -15.271 -3.457 8.201 1.00 29.08 179 HIS A O 1
ATOM 1441 N N . PRO A 1 180 ? -16.490 -4.997 9.301 1.00 28.17 180 PRO A N 1
ATOM 1442 C CA . PRO A 1 180 ? -16.077 -4.557 10.628 1.00 28.17 180 PRO A CA 1
ATOM 1443 C C . PRO A 1 180 ? -14.624 -4.975 10.891 1.00 28.17 180 PRO A C 1
ATOM 1445 O O . PRO A 1 180 ? -14.292 -6.161 10.867 1.00 28.17 180 PRO A O 1
ATOM 1448 N N . TRP A 1 181 ? -13.750 -4.006 11.162 1.00 29.00 181 TRP A N 1
ATOM 1449 C CA . TRP A 1 181 ? -12.400 -4.272 11.655 1.00 29.00 181 TRP A CA 1
ATOM 1450 C C . TRP A 1 181 ? -12.488 -4.699 13.123 1.00 29.00 181 TRP A C 1
ATOM 1452 O O . TRP A 1 181 ? -12.894 -3.920 13.982 1.00 29.00 181 TRP A O 1
ATOM 1462 N N . THR A 1 182 ? -12.131 -5.950 13.422 1.00 25.83 182 THR A N 1
ATOM 1463 C CA . THR A 1 182 ? -11.957 -6.425 14.803 1.00 25.83 182 THR A CA 1
ATOM 1464 C C . THR A 1 182 ? -10.465 -6.414 15.117 1.00 25.83 182 THR A C 1
ATOM 1466 O O . THR A 1 182 ? -9.730 -7.263 14.619 1.00 25.83 182 THR A O 1
ATOM 1469 N N . TYR A 1 183 ? -9.999 -5.464 15.928 1.00 28.19 183 TYR A N 1
ATOM 1470 C CA . TYR A 1 183 ? -8.654 -5.530 16.503 1.00 28.19 183 TYR A CA 1
ATOM 1471 C C . TYR A 1 183 ? -8.729 -6.244 17.860 1.00 28.19 183 TYR A C 1
ATOM 1473 O O . TYR A 1 183 ? -9.434 -5.767 18.752 1.00 28.19 183 TYR A O 1
ATOM 1481 N N . PRO A 1 184 ? -8.018 -7.367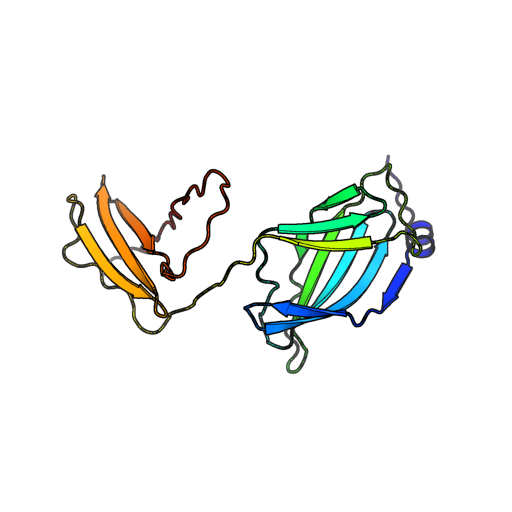 18.073 1.00 24.98 184 PRO A N 1
ATOM 1482 C CA . PRO A 1 184 ? -7.883 -7.936 19.406 1.00 24.98 184 PRO A CA 1
ATOM 1483 C C . PRO A 1 184 ? -6.961 -7.043 20.250 1.00 24.98 184 PRO A C 1
ATOM 1485 O O . PRO A 1 184 ? -5.742 -7.056 20.087 1.00 24.98 184 PRO A O 1
ATOM 1488 N N . ILE A 1 185 ? -7.534 -6.272 21.176 1.00 32.41 185 ILE A N 1
ATOM 1489 C CA . ILE A 1 185 ? -6.763 -5.576 22.213 1.00 32.41 185 ILE A CA 1
ATOM 1490 C C . ILE A 1 185 ? -6.369 -6.617 23.270 1.00 32.41 185 ILE A C 1
ATOM 1492 O O . ILE A 1 185 ? -7.197 -7.059 24.065 1.00 32.41 185 ILE A O 1
ATOM 1496 N N . ARG A 1 186 ? -5.094 -7.022 23.295 1.00 24.11 186 ARG A N 1
ATOM 1497 C CA . ARG A 1 186 ? -4.525 -7.788 24.415 1.00 24.11 186 ARG A CA 1
ATOM 1498 C C . ARG A 1 186 ? -4.314 -6.849 25.605 1.00 24.11 186 ARG A C 1
ATOM 1500 O O . ARG A 1 186 ? -3.397 -6.034 25.584 1.00 24.11 186 ARG A O 1
ATOM 1507 N N . LEU A 1 187 ? -5.120 -6.992 26.658 1.00 29.67 187 LEU A N 1
ATOM 1508 C CA . LEU A 1 187 ? -4.773 -6.461 27.978 1.00 29.67 187 LEU A CA 1
ATOM 1509 C C . LEU A 1 187 ? -3.704 -7.362 28.612 1.00 29.67 187 LEU A C 1
ATOM 1511 O O . LEU A 1 187 ? -3.963 -8.526 28.915 1.00 29.67 187 LEU A O 1
ATOM 1515 N N . ASP A 1 188 ? -2.500 -6.826 28.818 1.00 25.53 188 ASP A N 1
ATOM 1516 C CA . ASP A 1 188 ? -1.463 -7.492 29.606 1.00 25.53 188 ASP A CA 1
ATOM 1517 C C . ASP A 1 188 ? -1.857 -7.449 31.093 1.00 25.53 188 ASP A C 1
ATOM 1519 O O . ASP A 1 188 ? -1.839 -6.406 31.752 1.00 25.53 188 ASP A O 1
ATOM 1523 N N . HIS A 1 189 ? -2.270 -8.596 31.630 1.00 30.92 189 HIS A N 1
ATOM 1524 C CA . HIS A 1 189 ? -2.524 -8.767 33.053 1.00 30.92 189 HIS A CA 1
ATOM 1525 C C . HIS A 1 189 ? -1.206 -9.001 33.799 1.00 30.92 189 HIS A C 1
ATOM 1527 O O . HIS A 1 189 ? -0.864 -10.141 34.122 1.00 30.92 189 HIS A O 1
ATOM 1533 N N . ARG A 1 190 ? -0.500 -7.933 34.189 1.00 29.08 190 ARG A N 1
ATOM 1534 C CA . ARG A 1 190 ? 0.466 -8.047 35.293 1.00 29.08 190 ARG A CA 1
ATOM 1535 C C . ARG A 1 190 ? -0.221 -7.821 36.635 1.00 29.08 190 ARG A C 1
ATOM 1537 O O . ARG A 1 190 ? -0.628 -6.720 36.993 1.00 29.08 190 ARG A O 1
ATOM 1544 N N . ARG A 1 191 ? -0.367 -8.939 37.352 1.00 32.34 191 ARG A N 1
ATOM 1545 C CA . ARG A 1 191 ? -0.825 -9.050 38.739 1.00 32.34 191 ARG A CA 1
ATOM 1546 C C . ARG A 1 191 ? 0.061 -8.233 39.686 1.00 32.34 191 ARG A C 1
ATOM 1548 O O . ARG A 1 191 ? 1.277 -8.185 39.522 1.00 32.34 191 ARG A O 1
ATOM 1555 N N . ARG A 1 192 ? -0.593 -7.672 40.705 1.00 34.81 192 ARG A N 1
ATOM 1556 C CA . ARG A 1 192 ? -0.002 -7.107 41.925 1.00 34.81 192 ARG A CA 1
ATOM 1557 C C . ARG A 1 192 ? 0.951 -8.089 42.618 1.00 34.81 192 ARG A C 1
ATOM 1559 O O . ARG A 1 192 ? 0.661 -9.286 42.664 1.00 34.81 192 ARG A O 1
ATOM 1566 N N . ALA A 1 193 ? 1.963 -7.530 43.272 1.00 45.25 193 ALA A N 1
ATOM 1567 C CA . ALA A 1 193 ? 2.238 -7.798 44.681 1.00 45.25 193 ALA A CA 1
ATOM 1568 C C . ALA A 1 193 ? 2.135 -6.458 45.418 1.00 45.25 193 ALA A C 1
ATOM 1570 O O . ALA A 1 193 ? 2.601 -5.456 44.828 1.00 45.25 193 ALA A O 1
#

pLDDT: mean 76.84, std 23.11, range [24.11, 97.5]

Foldseek 3Di:
DDDDDPVVFVVLKDKDAFFDWDQAPQGIKGFGIWIWTQFWIKIKIFDPDPPDDQQFPWKWKQWLNDIFTWDKDFDPPVDPPGTGIIMTITTDDNPDRDDPPIDMDIDGHDGDDDADQPPDDDDDPPAEQDWDWDWDQGNNWTKIWIWHDDPNAIFIWIDTDDPPPPDDDDDDDDDDDPDTDGDRDDDDDDDDD

Sequence (193 aa):
MLRLNKEKALHASAICTLDVPLRTTDGEAVVRKLFIRPTGIRVEIEHCRAYSRLPYKHVYLSVGGRQLEGEEWLTDNTGEGSNYLQTYLFEAPPDLRLTADLPMELLLQYEVEEIWDDKQPILLSNISDEKQTLTTDVGGYPVKWTYYKQNGDLYVEAKARTHDSEDQSDVDSPGRSAHPWTYPIRLDHRRRA

Radius of gyration: 23.26 Å; chains: 1; bounding box: 53×46×69 Å

Organism: Paenibacillus thiaminolyticus (NCBI:txid49283)